Protein AF-A0A1R3KZB8-F1 (afdb_monomer)

Structure (mmCIF, N/CA/C/O backbone):
data_AF-A0A1R3KZB8-F1
#
_entry.id   AF-A0A1R3KZB8-F1
#
loop_
_atom_site.group_PDB
_atom_site.id
_atom_site.type_symbol
_atom_site.label_atom_id
_atom_site.label_alt_id
_atom_site.label_comp_id
_atom_site.label_asym_id
_atom_site.label_entity_id
_atom_site.label_seq_id
_atom_site.pdbx_PDB_ins_code
_atom_site.Cartn_x
_atom_site.Cartn_y
_atom_site.Cartn_z
_atom_site.occupancy
_atom_site.B_iso_or_equiv
_atom_site.auth_seq_id
_atom_site.auth_comp_id
_atom_site.auth_asym_id
_atom_site.auth_atom_id
_atom_site.pdbx_PDB_model_num
ATOM 1 N N . MET A 1 1 ? 25.414 11.779 -11.121 1.00 76.56 1 MET A N 1
ATOM 2 C CA . MET A 1 1 ? 23.938 11.706 -11.216 1.00 76.56 1 MET A CA 1
ATOM 3 C C . MET A 1 1 ? 23.473 12.896 -12.044 1.00 76.56 1 MET A C 1
ATOM 5 O O . MET A 1 1 ? 23.551 14.007 -11.548 1.00 76.56 1 MET A O 1
ATOM 9 N N . GLY A 1 2 ? 23.121 12.694 -13.320 1.00 92.38 2 GLY A N 1
ATOM 10 C CA . GLY A 1 2 ? 22.848 13.792 -14.271 1.00 92.38 2 GLY A CA 1
ATOM 11 C C . GLY A 1 2 ? 21.387 13.930 -14.716 1.00 92.38 2 GLY A C 1
ATOM 12 O O . GLY A 1 2 ? 21.093 14.753 -15.574 1.00 92.38 2 GLY A O 1
ATOM 13 N N . ASN A 1 3 ? 20.477 13.114 -14.176 1.00 93.25 3 ASN A N 1
ATOM 14 C CA . ASN A 1 3 ? 19.059 13.121 -14.525 1.00 93.25 3 ASN A CA 1
ATOM 15 C C . ASN A 1 3 ? 18.217 13.365 -13.263 1.00 93.25 3 ASN A C 1
ATOM 17 O O . ASN A 1 3 ? 18.352 12.638 -12.281 1.00 93.25 3 ASN A O 1
ATOM 21 N N . ILE A 1 4 ? 17.339 14.370 -13.294 1.00 96.12 4 ILE A N 1
ATOM 22 C CA . ILE A 1 4 ? 16.419 14.668 -12.186 1.00 96.12 4 ILE A CA 1
ATOM 23 C C . ILE A 1 4 ? 15.342 13.583 -12.025 1.00 96.12 4 ILE A C 1
ATOM 25 O O . ILE A 1 4 ? 14.855 13.355 -10.920 1.00 96.12 4 ILE A O 1
ATOM 29 N N . GLU A 1 5 ? 15.030 12.837 -13.090 1.00 95.12 5 GLU A N 1
ATOM 30 C CA . GLU A 1 5 ? 14.050 11.745 -13.049 1.00 95.12 5 GLU A CA 1
ATOM 31 C C . GLU A 1 5 ? 14.505 10.576 -12.147 1.00 95.12 5 GLU A C 1
ATOM 33 O O . GLU A 1 5 ? 13.676 9.902 -11.537 1.00 95.12 5 GLU A O 1
ATOM 38 N N . THR A 1 6 ? 15.820 10.425 -11.927 1.00 95.81 6 THR A N 1
ATOM 39 C CA . THR A 1 6 ? 16.388 9.512 -10.918 1.00 95.81 6 THR A CA 1
ATOM 40 C C . THR A 1 6 ? 15.983 9.903 -9.490 1.00 95.81 6 THR A C 1
ATOM 42 O O . THR A 1 6 ? 15.684 9.040 -8.660 1.00 95.81 6 THR A O 1
ATOM 45 N N . VAL A 1 7 ? 15.950 11.208 -9.195 1.00 96.88 7 VAL A N 1
ATOM 46 C CA . VAL A 1 7 ? 15.525 11.744 -7.890 1.00 96.88 7 VAL A CA 1
ATOM 47 C C . VAL A 1 7 ? 14.010 11.627 -7.736 1.00 96.88 7 VAL A C 1
ATOM 49 O O . VAL A 1 7 ? 13.536 11.243 -6.670 1.00 96.88 7 VAL A O 1
ATOM 52 N N . LEU A 1 8 ? 13.249 11.878 -8.807 1.00 96.94 8 LEU A N 1
ATOM 53 C CA . LEU A 1 8 ? 11.797 11.682 -8.825 1.00 96.94 8 LEU A CA 1
ATOM 54 C C . LEU A 1 8 ? 11.424 10.221 -8.529 1.00 96.94 8 LEU A C 1
ATOM 56 O O . LEU A 1 8 ? 10.652 9.966 -7.609 1.00 96.94 8 LEU A O 1
ATOM 60 N N . SER A 1 9 ? 12.018 9.257 -9.242 1.00 97.12 9 SER A N 1
ATOM 61 C CA . SER A 1 9 ? 11.751 7.826 -9.036 1.00 97.12 9 SER A CA 1
ATOM 62 C C . SER A 1 9 ? 12.060 7.377 -7.600 1.00 97.12 9 SER A C 1
ATOM 64 O O . SER A 1 9 ? 11.225 6.724 -6.972 1.00 97.12 9 SER A O 1
ATOM 66 N N . SER A 1 10 ? 13.219 7.756 -7.048 1.00 96.94 10 SER A N 1
ATOM 67 C CA . SER A 1 10 ? 13.609 7.389 -5.675 1.00 96.94 10 SER A CA 1
ATOM 68 C C . SER A 1 10 ? 12.774 8.096 -4.600 1.00 96.94 10 SER A C 1
ATOM 70 O O . SER A 1 10 ? 12.424 7.478 -3.596 1.00 96.94 10 SER A O 1
ATOM 72 N N . SER A 1 11 ? 12.366 9.347 -4.831 1.00 97.50 11 SER A N 1
ATOM 73 C CA . SER A 1 11 ? 11.454 10.068 -3.932 1.00 97.50 11 SER A CA 1
ATOM 74 C C . SER A 1 11 ? 10.062 9.431 -3.902 1.00 97.50 11 SER A C 1
ATOM 76 O O . SER A 1 11 ? 9.475 9.302 -2.830 1.00 97.50 11 SER A O 1
ATOM 78 N N . ILE A 1 12 ? 9.550 8.954 -5.044 1.00 97.06 12 ILE A N 1
ATOM 79 C CA . ILE A 1 12 ? 8.272 8.225 -5.097 1.00 97.06 12 ILE A CA 1
ATOM 80 C C . ILE A 1 12 ? 8.362 6.896 -4.323 1.00 97.06 12 ILE A C 1
ATOM 82 O O . ILE A 1 12 ? 7.430 6.563 -3.594 1.00 97.06 12 ILE A O 1
ATOM 86 N N . ALA A 1 13 ? 9.487 6.172 -4.394 1.00 96.75 13 ALA A N 1
ATOM 87 C CA . ALA A 1 13 ? 9.704 4.973 -3.572 1.00 96.75 13 ALA A CA 1
ATOM 88 C C . ALA A 1 13 ? 9.715 5.277 -2.061 1.00 96.75 13 ALA A C 1
ATOM 90 O O . ALA A 1 13 ? 9.161 4.508 -1.275 1.00 96.75 13 ALA A O 1
ATOM 91 N N . ALA A 1 14 ? 10.296 6.407 -1.646 1.00 96.81 14 ALA A N 1
ATOM 92 C CA . ALA A 1 14 ? 10.273 6.837 -0.249 1.00 96.81 14 ALA A CA 1
ATOM 93 C C . ALA A 1 14 ? 8.849 7.196 0.225 1.00 96.81 14 ALA A C 1
ATOM 95 O O . ALA A 1 14 ? 8.438 6.776 1.304 1.00 96.81 14 ALA A O 1
ATOM 96 N N . VAL A 1 15 ? 8.064 7.904 -0.598 1.00 95.44 15 VAL A N 1
ATOM 97 C CA . VAL A 1 15 ? 6.655 8.227 -0.296 1.00 95.44 15 VAL A CA 1
ATOM 98 C C . VAL A 1 15 ? 5.793 6.961 -0.217 1.00 95.44 15 VAL A C 1
ATOM 100 O O . VAL A 1 15 ? 5.004 6.820 0.717 1.00 95.44 15 VAL A O 1
ATOM 103 N N . LEU A 1 16 ? 5.987 6.008 -1.137 1.00 95.31 16 LEU A N 1
ATOM 104 C CA . LEU A 1 16 ? 5.375 4.676 -1.080 1.00 95.31 16 LEU A CA 1
ATOM 105 C C . LEU A 1 16 ? 5.672 3.982 0.257 1.00 95.31 16 LEU A C 1
ATOM 107 O O . LEU A 1 16 ? 4.748 3.523 0.926 1.00 95.31 16 LEU A O 1
ATOM 111 N N . PHE A 1 17 ? 6.946 3.925 0.656 1.00 93.94 17 PHE A N 1
ATOM 112 C CA . PHE A 1 17 ? 7.370 3.282 1.899 1.00 93.94 17 PHE A CA 1
ATOM 113 C C . PHE A 1 17 ? 6.705 3.919 3.130 1.00 93.94 17 PHE A C 1
ATOM 115 O O . PHE A 1 17 ? 6.121 3.203 3.942 1.00 93.94 17 PHE A O 1
ATOM 122 N N . CYS A 1 18 ? 6.686 5.252 3.224 1.00 91.69 18 CYS A N 1
ATOM 123 C CA . CYS A 1 18 ? 5.986 5.961 4.300 1.00 91.69 18 CYS A CA 1
ATOM 124 C C . CYS A 1 18 ? 4.471 5.676 4.316 1.00 91.69 18 CYS A C 1
ATOM 126 O O . CYS A 1 18 ? 3.897 5.480 5.387 1.00 91.69 18 CYS A O 1
ATOM 128 N N . SER A 1 19 ? 3.824 5.593 3.147 1.00 90.56 19 SER A N 1
ATOM 129 C CA . SER A 1 19 ? 2.397 5.250 3.044 1.00 90.56 19 SER A CA 1
ATOM 130 C C . SER A 1 19 ? 2.114 3.818 3.523 1.00 90.56 19 SER A C 1
ATOM 132 O O . SER A 1 19 ? 1.113 3.577 4.195 1.00 90.56 19 SER A O 1
ATOM 134 N N . LEU A 1 20 ? 3.010 2.866 3.235 1.00 90.38 20 LEU A N 1
ATOM 135 C CA . LEU A 1 20 ? 2.905 1.480 3.710 1.00 90.38 20 LEU A CA 1
ATOM 136 C C . LEU A 1 20 ? 3.134 1.350 5.226 1.00 90.38 20 LEU A C 1
ATOM 138 O O . LEU A 1 20 ? 2.430 0.572 5.871 1.00 90.38 20 LEU A O 1
ATOM 142 N N . LEU A 1 21 ? 4.052 2.130 5.810 1.00 88.06 21 LEU A N 1
ATOM 143 C CA . LEU A 1 21 ? 4.228 2.188 7.268 1.00 88.06 21 LEU A CA 1
ATOM 144 C C . LEU A 1 21 ? 2.968 2.719 7.967 1.00 88.06 21 LEU A C 1
ATOM 146 O O . LEU A 1 21 ? 2.470 2.081 8.894 1.00 88.06 21 LEU A O 1
ATOM 150 N N . LEU A 1 22 ? 2.389 3.819 7.473 1.00 83.88 22 LEU A N 1
ATOM 151 C CA . LEU A 1 22 ? 1.161 4.383 8.043 1.00 83.88 22 LEU A CA 1
ATOM 152 C C . LEU A 1 22 ? -0.020 3.396 7.966 1.00 83.88 22 LEU A C 1
ATOM 154 O O . LEU A 1 22 ? -0.817 3.305 8.898 1.00 83.88 22 LEU A O 1
ATOM 158 N N . LEU A 1 23 ? -0.125 2.610 6.889 1.00 83.38 23 LEU A N 1
ATOM 159 C CA . LEU A 1 23 ? -1.134 1.548 6.772 1.00 83.38 23 LEU A CA 1
ATOM 160 C C . LEU A 1 23 ? -0.941 0.428 7.802 1.00 83.38 23 LEU A C 1
ATOM 162 O O . LEU A 1 23 ? -1.930 -0.076 8.337 1.00 83.38 23 LEU A O 1
ATOM 166 N N . LEU A 1 24 ? 0.305 0.052 8.100 1.00 80.19 24 LEU A N 1
ATOM 167 C CA . LEU A 1 24 ? 0.634 -0.959 9.108 1.00 80.19 24 LEU A CA 1
ATOM 168 C C . LEU A 1 24 ? 0.258 -0.488 10.527 1.00 80.19 24 LEU A C 1
ATOM 170 O O . LEU A 1 24 ? -0.314 -1.255 11.308 1.00 80.19 24 LEU A O 1
ATOM 174 N N . GLU A 1 25 ? 0.507 0.789 10.832 1.00 77.75 25 GLU A N 1
ATOM 175 C CA . GLU A 1 25 ? 0.097 1.445 12.081 1.00 77.75 25 GLU A CA 1
ATOM 176 C C . GLU A 1 25 ? -1.430 1.581 12.199 1.00 77.75 25 GLU A C 1
ATOM 178 O O . GLU A 1 25 ? -2.001 1.263 13.243 1.00 77.75 25 GLU A O 1
ATOM 183 N N . LEU A 1 26 ? -2.120 1.996 11.128 1.00 71.19 26 LEU A N 1
ATOM 184 C CA . LEU A 1 26 ? -3.588 2.102 11.084 1.00 71.19 26 LEU A CA 1
ATOM 185 C C . LEU A 1 26 ? -4.284 0.742 11.223 1.00 71.19 26 LEU A C 1
ATOM 187 O O . LEU A 1 26 ? -5.356 0.658 11.824 1.00 71.19 26 LEU A O 1
ATOM 191 N N . CYS A 1 27 ? -3.661 -0.322 10.710 1.00 70.19 27 CYS A N 1
ATOM 192 C CA . CYS A 1 27 ? -4.110 -1.700 10.895 1.00 70.19 27 CYS A CA 1
ATOM 193 C C . CYS A 1 27 ? -3.989 -2.161 12.365 1.00 70.19 27 CYS A C 1
ATOM 195 O O . CYS A 1 27 ? -4.693 -3.076 12.784 1.00 70.19 27 CYS A O 1
ATOM 197 N N . GLY A 1 28 ? -3.149 -1.505 13.176 1.00 64.69 28 GLY A N 1
ATOM 198 C CA . GLY A 1 28 ? -2.908 -1.866 14.577 1.00 64.69 28 GLY A CA 1
ATOM 199 C C . GLY A 1 28 ? -1.896 -3.000 14.768 1.00 64.69 28 GLY A C 1
ATOM 200 O O . GLY A 1 28 ? -1.793 -3.538 15.867 1.00 64.69 28 GLY A O 1
ATOM 201 N N . MET A 1 29 ? -1.135 -3.346 13.723 1.00 62.25 29 MET A N 1
ATOM 202 C CA . MET A 1 29 ? -0.079 -4.371 13.769 1.00 62.25 29 MET A CA 1
ATOM 203 C C . MET A 1 29 ? 1.195 -3.891 14.490 1.00 62.25 29 MET A C 1
ATOM 205 O O . MET A 1 29 ? 2.065 -4.696 14.813 1.00 62.25 29 MET A O 1
ATOM 209 N N . VAL A 1 30 ? 1.320 -2.581 14.735 1.00 57.97 30 VAL A N 1
ATOM 210 C CA . VAL A 1 30 ? 2.457 -1.921 15.402 1.00 57.97 30 VAL A CA 1
ATOM 211 C C . VAL A 1 30 ? 1.926 -0.910 16.430 1.00 57.97 30 VAL A C 1
ATOM 213 O O . VAL A 1 30 ? 0.851 -0.333 16.255 1.00 57.97 30 VAL A O 1
ATOM 216 N N . GLN A 1 31 ? 2.647 -0.702 17.538 1.00 54.84 31 GLN A N 1
ATOM 217 C CA . GLN A 1 31 ? 2.204 0.177 18.628 1.00 54.84 31 GLN A CA 1
ATOM 218 C C . GLN A 1 31 ? 2.367 1.675 18.307 1.00 54.84 31 GLN A C 1
ATOM 220 O O . GLN A 1 31 ? 3.426 2.238 18.546 1.00 54.84 31 GLN A O 1
ATOM 225 N N . ARG 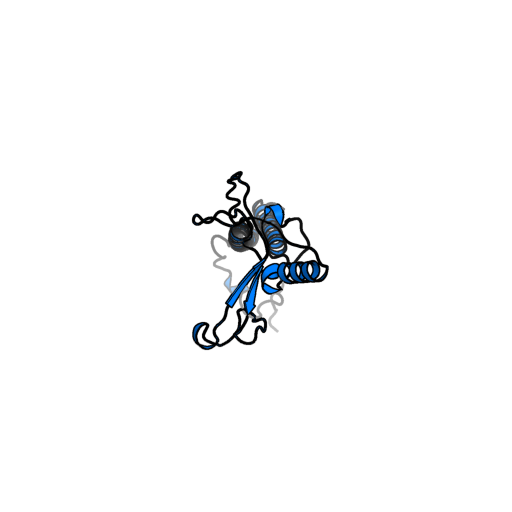A 1 32 ? 1.250 2.290 17.887 1.00 58.69 32 ARG A N 1
ATOM 226 C CA . ARG A 1 32 ? 0.849 3.714 18.006 1.00 58.69 32 ARG A CA 1
ATOM 227 C C . ARG A 1 32 ? 1.838 4.815 17.577 1.00 58.69 32 ARG A C 1
ATOM 229 O O . ARG A 1 32 ? 2.875 5.030 18.194 1.00 58.69 32 ARG A O 1
ATOM 236 N N . PRO A 1 33 ? 1.316 5.718 16.733 1.00 56.47 33 PRO A N 1
ATOM 237 C CA . PRO A 1 33 ? 0.891 7.031 17.243 1.00 56.47 33 PRO A CA 1
ATOM 238 C C . PRO A 1 33 ? -0.613 7.330 17.046 1.00 56.47 33 PRO A C 1
ATOM 240 O O . PRO A 1 33 ? -1.025 8.484 17.089 1.00 56.47 33 PRO A O 1
ATOM 243 N N . THR A 1 34 ? -1.456 6.311 16.842 1.00 70.06 34 THR A N 1
ATOM 244 C CA . THR A 1 34 ? -2.904 6.431 16.565 1.00 70.06 34 THR A CA 1
ATOM 245 C C . THR A 1 34 ? -3.788 6.134 17.801 1.00 70.06 34 THR A C 1
ATOM 247 O O . THR A 1 34 ? -4.255 5.002 17.972 1.00 70.06 34 THR A O 1
ATOM 250 N N . PRO A 1 35 ? -4.037 7.104 18.711 1.00 74.19 35 PRO A N 1
ATOM 251 C CA . PRO A 1 35 ? -4.869 6.885 19.898 1.00 74.19 35 PRO A CA 1
ATOM 252 C C . PRO A 1 35 ? -6.330 6.578 19.542 1.00 74.19 35 PRO A C 1
ATOM 254 O O . PRO A 1 35 ? -6.877 7.089 18.565 1.00 74.19 35 PRO A O 1
ATOM 257 N N . ILE A 1 36 ? -6.974 5.744 20.363 1.00 76.12 36 ILE A N 1
ATOM 258 C CA . ILE A 1 36 ? -8.369 5.323 20.167 1.00 76.12 36 ILE A CA 1
ATOM 259 C C . ILE A 1 36 ? -9.357 6.490 20.290 1.00 76.12 36 ILE A C 1
ATOM 261 O O . ILE A 1 36 ? -10.316 6.543 19.530 1.00 76.12 36 ILE A O 1
ATOM 265 N N . GLU A 1 37 ? -9.091 7.449 21.175 1.00 75.50 37 GLU A N 1
ATOM 266 C CA . GLU A 1 37 ? -9.947 8.622 21.412 1.00 75.50 37 GLU A CA 1
ATOM 267 C C . GLU A 1 37 ? -10.100 9.521 20.171 1.00 75.50 37 GLU A C 1
ATOM 269 O O . GLU A 1 37 ? -11.178 10.045 19.924 1.00 75.50 37 GLU A O 1
ATOM 274 N N . LEU A 1 38 ? -9.046 9.660 19.356 1.00 72.44 38 LEU A N 1
ATOM 275 C CA . LEU A 1 38 ? -9.034 10.531 18.168 1.00 72.44 38 LEU A CA 1
ATOM 276 C C . LEU A 1 38 ? -9.478 9.817 16.878 1.00 72.44 38 LEU A C 1
ATOM 278 O O . LEU A 1 38 ? -9.837 10.456 15.890 1.00 72.44 38 LEU A O 1
ATOM 282 N N . PHE A 1 39 ? -9.401 8.485 16.856 1.00 72.62 39 PHE A N 1
ATOM 283 C CA . PHE A 1 39 ? -9.498 7.697 15.625 1.00 72.62 39 PHE A CA 1
ATOM 284 C C . PHE A 1 39 ? -10.465 6.494 15.710 1.00 72.62 39 PHE A C 1
ATOM 286 O O . PHE A 1 39 ? -10.638 5.780 14.723 1.00 72.62 39 PHE A O 1
ATOM 293 N N . GLY A 1 40 ? -11.089 6.235 16.862 1.00 74.38 40 GLY A N 1
ATOM 294 C CA . GLY A 1 40 ? -11.989 5.099 17.099 1.00 74.38 40 GLY A CA 1
ATOM 295 C C . GLY A 1 40 ? -11.281 3.745 17.309 1.00 74.38 40 GLY A C 1
ATOM 296 O O . GLY A 1 40 ? -10.059 3.633 17.137 1.00 74.38 40 GLY A O 1
ATOM 297 N N . PRO A 1 41 ? -12.018 2.687 17.707 1.00 77.12 41 PRO A N 1
ATOM 298 C CA . PRO A 1 41 ? -11.470 1.341 17.910 1.00 77.12 41 PRO A CA 1
ATOM 299 C C . PRO A 1 41 ? -10.964 0.701 16.605 1.00 77.12 41 PRO A C 1
ATOM 301 O O . PRO A 1 41 ? -11.295 1.139 15.503 1.00 77.12 41 PRO A O 1
ATOM 304 N N . THR A 1 42 ? -10.142 -0.347 16.709 1.00 77.25 42 THR A N 1
ATOM 305 C CA . THR A 1 42 ? -9.785 -1.206 15.563 1.00 77.25 42 THR A CA 1
ATOM 306 C C . THR A 1 42 ? -10.671 -2.448 15.512 1.00 77.25 42 THR A C 1
ATOM 308 O O . THR A 1 42 ? -11.162 -2.920 16.538 1.00 77.25 42 THR A O 1
ATOM 311 N N . ARG A 1 43 ? -10.819 -3.043 14.320 1.00 80.31 43 ARG A N 1
ATOM 312 C CA . ARG A 1 43 ? -11.539 -4.315 14.163 1.00 80.31 43 ARG A CA 1
ATOM 313 C C . ARG A 1 43 ? -10.958 -5.425 15.051 1.00 80.31 43 ARG A C 1
ATOM 315 O O . ARG A 1 43 ? -11.721 -6.186 15.623 1.00 80.31 43 ARG A O 1
ATOM 322 N N . TYR A 1 44 ? -9.640 -5.478 15.247 1.00 77.25 44 TYR A N 1
ATOM 323 C CA . TYR A 1 44 ? -9.013 -6.472 16.128 1.00 77.25 44 TYR A CA 1
ATOM 324 C C . TYR A 1 44 ? -9.458 -6.367 17.596 1.00 77.25 44 TYR A C 1
ATOM 326 O O . TYR A 1 44 ? -9.494 -7.378 18.287 1.00 77.25 44 TYR A O 1
ATOM 334 N N . GLN A 1 45 ? -9.849 -5.181 18.078 1.00 79.94 45 GLN A N 1
ATOM 335 C CA . GLN A 1 45 ? -10.412 -5.034 19.428 1.00 79.94 45 GLN A CA 1
ATOM 336 C C . GLN A 1 45 ? -11.840 -5.598 19.527 1.00 79.94 45 GLN A C 1
ATOM 338 O O . GLN A 1 45 ? -12.230 -6.060 20.598 1.00 79.94 45 GLN A O 1
ATOM 343 N N . TRP A 1 46 ? -12.593 -5.603 18.422 1.00 80.56 46 TRP A N 1
ATOM 344 C CA . TRP A 1 46 ? -13.897 -6.265 18.311 1.00 80.56 46 TRP A CA 1
ATOM 345 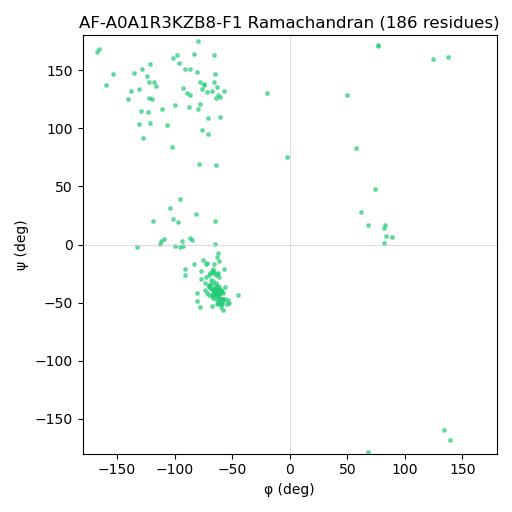C C . TRP A 1 46 ? -13.747 -7.783 18.135 1.00 80.56 46 TRP A C 1
ATOM 347 O O . TRP A 1 46 ? -14.255 -8.541 18.953 1.00 80.56 46 TRP A O 1
ATOM 357 N N . ASP A 1 47 ? -12.966 -8.228 17.144 1.00 80.69 47 ASP A N 1
ATOM 358 C CA . ASP A 1 47 ? -12.744 -9.646 16.805 1.00 80.69 47 ASP A CA 1
ATOM 359 C C . ASP A 1 47 ? -12.060 -10.452 17.940 1.00 80.69 47 ASP A C 1
ATOM 361 O O . ASP A 1 47 ? -11.974 -11.676 17.863 1.00 80.69 47 ASP A O 1
ATOM 365 N N . GLN A 1 48 ? -11.546 -9.792 18.986 1.00 81.94 48 GLN A N 1
ATOM 366 C CA . GLN A 1 48 ? -10.999 -10.415 20.204 1.00 81.94 48 GLN A CA 1
ATOM 367 C C . GLN A 1 48 ? -11.831 -10.131 21.471 1.00 81.94 48 GLN A C 1
ATOM 369 O O . GLN A 1 48 ? -11.453 -10.559 22.559 1.00 81.94 48 GLN A O 1
ATOM 374 N N . GLY A 1 49 ? -12.941 -9.392 21.367 1.00 82.94 49 GLY A N 1
ATOM 375 C CA . GLY A 1 49 ? -13.787 -9.028 22.509 1.00 82.94 49 GLY A CA 1
ATOM 376 C C . GLY A 1 49 ? -13.075 -8.183 23.574 1.00 82.94 49 GLY A C 1
ATOM 377 O O . GLY A 1 49 ? -13.428 -8.260 24.747 1.00 82.94 49 GLY A O 1
ATOM 378 N N . TYR A 1 50 ? -12.062 -7.392 23.199 1.00 81.19 50 TYR A N 1
ATOM 379 C CA . TYR A 1 50 ? -11.134 -6.725 24.127 1.00 81.19 50 TYR A CA 1
ATOM 380 C C . TYR A 1 50 ? -11.848 -5.887 25.202 1.00 81.19 50 TYR A C 1
ATOM 382 O O . TYR A 1 50 ? -11.581 -6.031 26.394 1.00 81.19 50 TYR A O 1
ATOM 390 N N . PHE A 1 51 ? -12.808 -5.055 24.791 1.00 81.62 51 PHE A N 1
ATOM 391 C CA . PHE A 1 51 ? -13.593 -4.234 25.718 1.00 81.62 51 PHE A CA 1
ATOM 392 C C . PHE A 1 51 ? -14.619 -5.051 26.511 1.00 81.62 51 PHE A C 1
ATOM 394 O O . PHE A 1 51 ? -14.854 -4.762 27.678 1.00 81.62 51 PHE A O 1
ATOM 401 N N . GLN A 1 52 ? -15.183 -6.104 25.916 1.00 78.19 52 GLN A N 1
ATOM 402 C CA . GLN A 1 52 ? -16.142 -6.992 26.575 1.00 78.19 52 GLN A CA 1
ATOM 403 C C . GLN A 1 52 ? -15.484 -7.785 27.719 1.00 78.19 52 GLN A C 1
ATOM 405 O O . GLN A 1 52 ? -16.072 -7.910 28.790 1.00 78.19 52 GLN A O 1
ATOM 410 N N . GLN A 1 53 ? -14.240 -8.243 27.540 1.00 81.06 53 GLN A N 1
ATOM 411 C CA . GLN A 1 53 ? -13.451 -8.877 28.605 1.00 81.06 53 GLN A CA 1
ATOM 412 C C . GLN A 1 53 ? -13.173 -7.912 29.770 1.00 81.06 53 GLN A C 1
ATOM 414 O O . GLN A 1 53 ? -13.327 -8.291 30.929 1.00 81.06 53 GLN A O 1
ATOM 419 N N . GLU A 1 54 ? -12.802 -6.660 29.479 1.00 79.50 54 GLU A N 1
ATOM 420 C CA . GLU A 1 54 ? -12.542 -5.638 30.504 1.00 79.50 54 GLU A CA 1
ATOM 421 C C . GLU A 1 54 ? -13.821 -5.231 31.260 1.00 79.50 54 GLU A C 1
ATOM 423 O O . GLU A 1 54 ? -13.779 -5.082 32.481 1.00 79.50 54 GLU A O 1
ATOM 428 N N . ILE A 1 55 ? -14.966 -5.130 30.572 1.00 75.56 55 ILE A N 1
ATOM 429 C CA . ILE A 1 55 ? -16.282 -4.917 31.199 1.00 75.56 55 ILE A CA 1
ATOM 430 C C . ILE A 1 55 ? -16.604 -6.072 32.155 1.00 75.56 55 ILE A C 1
ATOM 432 O O . ILE A 1 55 ? -16.836 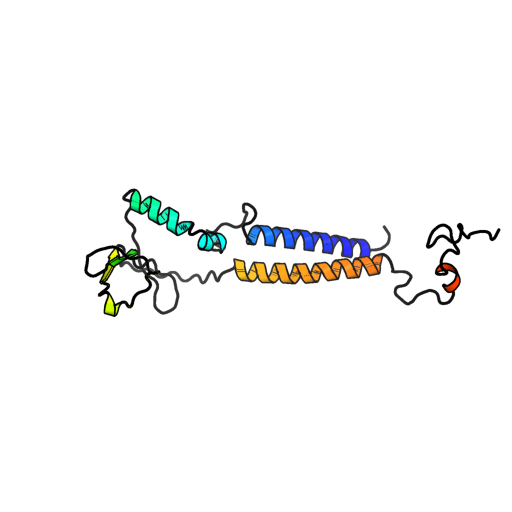-5.831 33.340 1.00 75.56 55 ILE A O 1
ATOM 436 N N . TYR A 1 56 ? -16.539 -7.330 31.696 1.00 78.75 56 TYR A N 1
ATOM 437 C CA . TYR A 1 56 ? -16.800 -8.481 32.569 1.00 78.75 56 TYR A CA 1
ATOM 438 C C . TYR A 1 56 ? -15.839 -8.545 33.761 1.00 78.75 56 TYR A C 1
ATOM 440 O O . TYR A 1 56 ? -16.280 -8.844 34.871 1.00 78.75 56 TYR A O 1
ATOM 448 N N . ARG A 1 57 ? -14.549 -8.223 33.577 1.00 81.75 57 ARG A N 1
ATOM 449 C CA . ARG A 1 57 ? -13.562 -8.179 34.670 1.00 81.75 57 ARG A CA 1
ATOM 450 C C . ARG A 1 57 ? -13.955 -7.182 35.764 1.00 81.75 57 ARG A C 1
ATOM 452 O O . ARG A 1 57 ? -13.753 -7.472 36.941 1.00 81.75 57 ARG A O 1
ATOM 459 N N . ARG A 1 58 ? -14.483 -6.016 35.387 1.00 77.44 58 ARG A N 1
ATOM 460 C CA . ARG A 1 58 ? -14.853 -4.937 36.316 1.00 77.44 58 ARG A CA 1
ATOM 461 C C . ARG A 1 58 ? -16.200 -5.166 36.994 1.00 77.44 58 ARG A C 1
ATOM 463 O O . ARG A 1 58 ? -16.282 -5.037 38.211 1.00 77.44 58 ARG A O 1
ATOM 470 N N . VAL A 1 59 ? -17.203 -5.634 36.250 1.00 71.62 59 VAL A N 1
ATOM 471 C CA . VAL A 1 59 ? -18.480 -6.098 36.824 1.00 71.62 59 VAL A CA 1
ATOM 472 C C . VAL A 1 59 ? -18.228 -7.228 37.834 1.00 71.62 59 V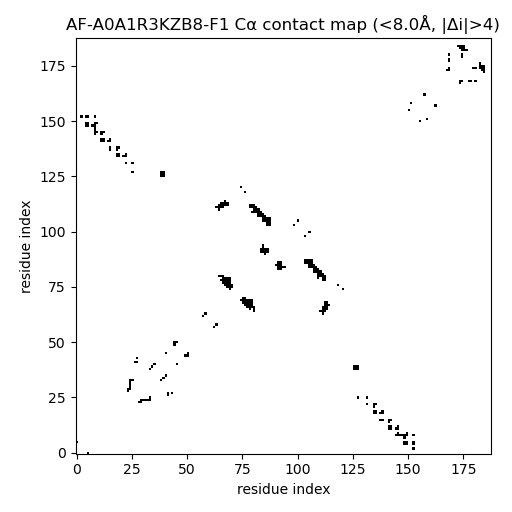AL A C 1
ATOM 474 O O . VAL A 1 59 ? -18.748 -7.196 38.946 1.00 71.62 59 VAL A O 1
ATOM 477 N N . SER A 1 60 ? -17.324 -8.167 37.522 1.00 75.81 60 SER A N 1
ATOM 478 C CA . SER A 1 60 ? -16.901 -9.233 38.453 1.00 75.81 60 SER A CA 1
ATOM 479 C C . SER A 1 60 ? -16.144 -8.726 39.692 1.00 75.81 60 SER A C 1
ATOM 481 O O . SER A 1 60 ? -16.001 -9.469 40.660 1.00 75.81 60 SER A O 1
ATOM 483 N N . ALA A 1 61 ? -15.643 -7.486 39.675 1.00 79.44 61 ALA A N 1
ATOM 484 C CA . ALA A 1 61 ? -15.004 -6.829 40.816 1.00 79.44 61 ALA A CA 1
ATOM 485 C C . ALA A 1 61 ? -15.989 -5.992 41.661 1.00 79.44 61 ALA A C 1
ATOM 487 O O . ALA A 1 61 ? -15.579 -5.420 42.669 1.00 79.44 61 ALA A O 1
ATOM 488 N N . GLY A 1 62 ? -17.271 -5.931 41.276 1.00 70.12 62 GLY A N 1
ATOM 489 C CA . GLY A 1 62 ? -18.298 -5.141 41.961 1.00 70.12 62 GLY A CA 1
ATOM 490 C C . GLY A 1 62 ? -18.339 -3.662 41.564 1.00 70.12 62 GLY A C 1
ATOM 491 O O . GLY A 1 62 ? -18.929 -2.866 42.291 1.00 70.12 62 GLY A O 1
ATOM 492 N N . GLU A 1 63 ? -17.724 -3.278 40.440 1.00 62.75 63 GLU A N 1
ATOM 493 C CA . GLU A 1 63 ? -17.915 -1.946 39.856 1.00 62.75 63 GLU A CA 1
ATOM 494 C C . GLU A 1 63 ? -19.258 -1.899 39.106 1.00 62.75 63 GLU A C 1
ATOM 496 O O . GLU A 1 63 ? -19.476 -2.680 38.178 1.00 62.75 63 GLU A O 1
ATOM 501 N N . ASP A 1 64 ? -20.146 -0.989 39.513 1.00 57.44 64 ASP A N 1
ATOM 502 C CA . ASP A 1 64 ? -21.429 -0.725 38.850 1.00 57.44 64 ASP A CA 1
ATOM 503 C C . ASP A 1 64 ? -21.270 0.300 37.711 1.00 57.44 64 ASP A C 1
ATOM 505 O O . ASP A 1 64 ? -20.384 1.158 37.754 1.00 57.44 64 ASP A O 1
ATOM 509 N N . TYR A 1 65 ? -22.125 0.205 36.691 1.00 52.53 65 TYR A N 1
ATOM 510 C CA . TYR A 1 65 ? -22.022 0.969 35.446 1.00 52.53 65 TYR A CA 1
ATOM 511 C C . TYR A 1 65 ? -23.273 1.824 35.197 1.00 52.53 65 TYR A C 1
ATOM 513 O O . TYR A 1 65 ? -24.304 1.350 34.727 1.00 52.53 65 TYR A O 1
ATOM 521 N N . SER A 1 66 ? -23.152 3.130 35.430 1.00 44.47 66 SER A N 1
ATOM 522 C CA . SER A 1 66 ? -23.901 4.164 34.698 1.00 44.47 66 SER A CA 1
ATOM 523 C C . SER A 1 66 ? -23.060 4.615 33.477 1.00 44.47 66 SER A C 1
ATOM 525 O O . SER A 1 66 ? -21.836 4.496 33.504 1.00 44.47 66 SER A O 1
ATOM 527 N N . GLU A 1 67 ? -23.614 5.075 32.340 1.00 50.31 67 GLU A N 1
ATOM 528 C CA . GLU A 1 67 ? -24.812 5.928 32.179 1.00 50.31 67 GLU A CA 1
ATOM 529 C C . GLU A 1 67 ? -25.406 6.007 30.720 1.00 50.31 67 GLU A C 1
ATOM 531 O O . GLU A 1 67 ? -24.716 5.685 29.746 1.00 50.31 67 GLU A O 1
ATOM 536 N N . GLN A 1 68 ? -26.635 6.576 30.606 1.00 45.62 68 GLN A N 1
ATOM 537 C CA . GLN A 1 68 ? -27.332 7.241 29.452 1.00 45.62 68 GLN A CA 1
ATOM 538 C C . GLN A 1 68 ? -27.743 6.351 28.229 1.00 45.62 68 GLN A C 1
ATOM 540 O O . GLN A 1 68 ? -27.531 5.154 28.294 1.00 45.62 68 GLN A O 1
ATOM 545 N N . VAL A 1 69 ? -28.350 6.830 27.113 1.00 55.66 69 VAL A N 1
ATOM 546 C CA . VAL A 1 69 ? -28.517 6.032 25.845 1.00 55.66 69 VAL A CA 1
ATOM 547 C C . VAL A 1 69 ? -28.770 6.812 24.526 1.00 55.66 69 VAL A C 1
ATOM 549 O O . VAL A 1 69 ? -29.640 7.667 24.461 1.00 55.66 69 VAL A O 1
ATOM 552 N N . MET A 1 70 ? -28.097 6.394 23.430 1.00 40.41 70 MET A N 1
ATOM 553 C CA . MET A 1 70 ? -28.416 6.625 21.989 1.00 40.41 70 MET A CA 1
ATOM 554 C C . MET A 1 70 ? -29.870 7.023 21.627 1.00 40.41 70 MET A C 1
ATOM 556 O O . MET A 1 70 ? -30.816 6.283 21.906 1.00 40.41 70 MET A O 1
ATOM 560 N N . THR A 1 71 ? -30.024 8.086 20.826 1.00 40.12 71 THR A N 1
ATOM 561 C CA . THR A 1 71 ? -31.323 8.529 20.267 1.00 40.12 71 THR A CA 1
ATOM 562 C C . THR A 1 71 ? -31.546 8.026 18.825 1.00 40.12 71 THR A C 1
ATOM 564 O O . THR A 1 71 ? -30.621 7.599 18.130 1.00 40.12 71 THR A O 1
ATOM 567 N N . ARG A 1 72 ? -32.805 8.062 18.357 1.00 43.62 72 ARG A N 1
ATOM 568 C CA . ARG A 1 72 ? -33.320 7.470 17.095 1.00 43.62 72 ARG A CA 1
ATOM 569 C C . ARG A 1 72 ? -32.759 8.074 15.789 1.00 43.62 72 ARG A C 1
ATOM 571 O O . ARG A 1 72 ? -33.157 7.670 14.699 1.00 43.62 72 ARG A O 1
ATOM 578 N N . ASP A 1 73 ? -31.872 9.045 15.910 1.00 42.97 73 ASP A N 1
ATOM 579 C CA . ASP A 1 73 ? -31.181 9.819 14.881 1.00 42.97 73 ASP A CA 1
ATOM 580 C C . ASP A 1 73 ? -29.678 9.469 14.775 1.00 42.97 73 ASP A C 1
ATOM 582 O O . ASP A 1 73 ? -28.963 10.035 13.951 1.00 42.97 73 ASP A O 1
ATOM 586 N N . GLY A 1 74 ? -29.210 8.466 15.533 1.00 53.62 74 GLY A N 1
ATOM 587 C CA . GLY A 1 74 ? -27.902 7.820 15.340 1.00 53.62 74 GLY A CA 1
ATOM 588 C C . GLY A 1 74 ? -26.730 8.465 16.084 1.00 53.62 74 GLY A C 1
ATOM 589 O O . GLY A 1 74 ? -25.587 8.050 15.892 1.00 53.62 74 GLY A O 1
ATOM 590 N N . ILE A 1 75 ? -27.000 9.457 16.935 1.00 55.81 75 ILE A N 1
ATOM 591 C CA . ILE A 1 75 ? -26.001 10.093 17.799 1.00 55.81 75 ILE A CA 1
ATOM 592 C C . ILE A 1 75 ? -25.925 9.347 19.136 1.00 55.81 75 ILE A C 1
ATOM 594 O O . ILE A 1 75 ? -26.935 9.098 19.798 1.00 55.81 75 ILE A O 1
ATOM 598 N N . ALA A 1 76 ? -24.696 9.021 19.540 1.00 56.38 76 ALA A N 1
ATOM 599 C CA . ALA A 1 76 ? -24.400 8.359 20.800 1.00 56.38 76 ALA A CA 1
ATOM 600 C C . ALA A 1 76 ? -24.614 9.305 21.988 1.00 56.38 76 ALA A C 1
ATOM 602 O O . ALA A 1 76 ? -23.701 10.028 22.376 1.00 56.38 76 ALA A O 1
ATOM 603 N N . VAL A 1 77 ? -25.798 9.245 22.599 1.00 53.88 77 VAL A N 1
ATOM 604 C CA . VAL A 1 77 ? -26.050 9.835 23.923 1.00 53.88 77 VAL A CA 1
ATOM 605 C C . VAL A 1 77 ? -26.104 8.762 25.028 1.00 53.88 77 VAL A C 1
ATOM 607 O O . VAL A 1 77 ? -26.824 8.923 25.997 1.00 53.88 77 VAL A O 1
ATOM 610 N N . GLY A 1 78 ? -25.343 7.653 24.895 1.00 55.00 78 GLY A N 1
ATOM 611 C CA . GLY A 1 78 ? -24.978 6.751 26.018 1.00 55.00 78 GLY A CA 1
ATOM 612 C C . GLY A 1 78 ? -25.104 5.225 25.831 1.00 55.00 78 GLY A C 1
ATOM 613 O O . GLY A 1 78 ? -25.160 4.730 24.700 1.00 55.00 78 GLY A O 1
ATOM 614 N N . TRP A 1 79 ? -25.176 4.495 26.958 1.00 62.41 79 TRP A N 1
ATOM 615 C CA . TRP A 1 79 ? -25.256 3.028 27.106 1.00 62.41 79 TRP A CA 1
ATOM 616 C C . TRP A 1 79 ? -26.492 2.515 27.899 1.00 62.41 79 TRP A C 1
ATOM 618 O O . TRP A 1 79 ? -26.568 2.666 29.116 1.00 62.41 79 TRP A O 1
ATOM 628 N N . LEU A 1 80 ? -27.404 1.798 27.219 1.00 58.38 80 LEU A N 1
ATOM 629 C CA . LEU A 1 80 ? -28.736 1.325 27.686 1.00 58.38 80 LEU A CA 1
ATOM 630 C C . LEU A 1 80 ? -28.741 0.284 28.841 1.00 58.38 80 LEU A C 1
ATOM 632 O O . LEU A 1 80 ? -29.703 -0.467 28.997 1.00 58.38 80 LEU A 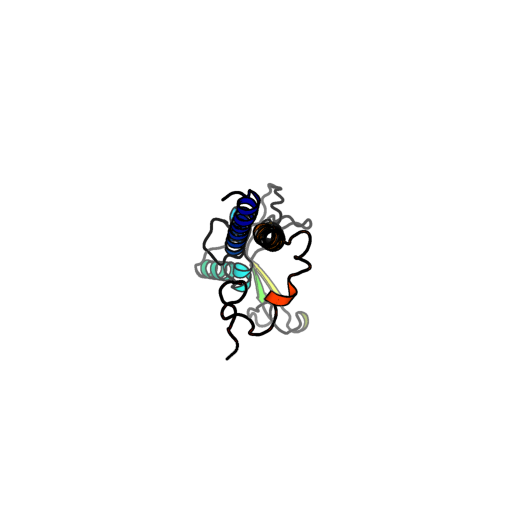O 1
ATOM 636 N N . GLY A 1 81 ? -27.668 0.167 29.617 1.00 62.00 81 GLY A N 1
ATOM 637 C CA . GLY A 1 81 ? -27.488 -0.909 30.588 1.00 62.00 81 GLY A CA 1
ATOM 638 C C . GLY A 1 81 ? -27.083 -2.251 29.962 1.00 62.00 81 GLY A C 1
ATOM 639 O O . GLY A 1 81 ? -27.083 -2.432 28.740 1.00 62.00 81 GLY A O 1
ATOM 640 N N . HIS A 1 82 ? -26.726 -3.223 30.807 1.00 67.19 82 HIS A N 1
ATOM 641 C CA . HIS A 1 82 ? -26.402 -4.584 30.367 1.00 67.19 82 HIS A CA 1
ATOM 642 C C . HIS A 1 82 ? -27.677 -5.446 30.301 1.00 67.19 82 HIS A C 1
ATOM 644 O O . HIS A 1 82 ? -28.305 -5.638 31.346 1.00 67.19 82 HIS A O 1
ATOM 650 N N . PRO A 1 83 ? -28.073 -5.976 29.125 1.00 64.31 83 PRO A N 1
ATOM 651 C CA . PRO A 1 83 ? -29.218 -6.872 29.012 1.00 64.31 83 PRO A CA 1
ATOM 652 C C . PRO A 1 83 ? -28.840 -8.295 29.442 1.00 64.31 83 PRO A C 1
ATOM 654 O O . PRO A 1 83 ? -28.033 -8.956 28.786 1.00 64.31 83 PRO A O 1
ATOM 657 N N . ILE A 1 84 ? -29.466 -8.789 30.508 1.00 67.38 84 ILE A N 1
ATOM 658 C CA . ILE A 1 84 ? -29.396 -10.193 30.919 1.00 67.38 84 ILE A CA 1
ATOM 659 C C . ILE A 1 84 ? -30.662 -10.895 30.431 1.00 67.38 84 ILE A C 1
ATOM 661 O O . ILE A 1 84 ? -31.775 -10.521 30.799 1.00 67.38 84 ILE A O 1
ATOM 665 N N . PHE A 1 85 ? -30.492 -11.922 29.600 1.00 74.00 85 PHE A N 1
ATOM 666 C CA . PHE A 1 85 ? -31.587 -12.775 29.142 1.00 74.00 85 PHE A CA 1
ATOM 667 C C . PHE A 1 85 ? -31.725 -13.980 30.070 1.00 74.00 85 PHE A C 1
ATOM 669 O O . PHE A 1 85 ? -30.721 -14.623 30.378 1.00 74.00 85 PHE A O 1
ATOM 676 N N . ARG A 1 86 ? -32.949 -14.323 30.481 1.00 72.31 86 ARG A N 1
ATOM 677 C CA . ARG A 1 86 ? -33.231 -15.524 31.286 1.00 72.31 86 ARG A CA 1
ATOM 678 C C . ARG A 1 86 ? -34.261 -16.412 30.606 1.00 72.31 86 ARG A C 1
ATOM 680 O O . ARG A 1 86 ? -35.190 -15.912 29.979 1.00 72.31 86 ARG A O 1
ATOM 687 N N . ASP A 1 87 ? -34.122 -17.728 30.738 1.00 78.44 87 ASP A N 1
ATOM 688 C CA . ASP A 1 87 ? -35.211 -18.652 30.405 1.00 78.44 87 ASP A CA 1
ATOM 689 C C . ASP A 1 87 ? -36.260 -18.747 31.528 1.00 78.44 87 ASP A C 1
ATOM 691 O O . ASP A 1 87 ? -36.100 -18.203 32.621 1.00 78.44 87 ASP A O 1
ATOM 695 N N . LYS A 1 88 ? -37.343 -19.486 31.267 1.00 77.00 88 LYS A N 1
ATOM 696 C CA . LYS A 1 88 ? -38.408 -19.782 32.241 1.00 77.00 88 LYS A CA 1
ATOM 697 C C . LYS A 1 88 ? -37.946 -20.558 33.489 1.00 77.00 88 LYS A C 1
ATOM 699 O O . LYS A 1 88 ? -38.705 -20.653 34.449 1.00 77.00 88 LYS A O 1
ATOM 704 N N . GLU A 1 89 ? -36.743 -21.138 33.474 1.00 78.19 89 GLU A N 1
ATOM 705 C CA . GLU A 1 89 ? -36.096 -21.754 34.638 1.00 78.19 89 GLU A CA 1
ATOM 706 C C . GLU A 1 89 ? -35.164 -20.765 35.384 1.00 78.19 89 GLU A C 1
ATOM 708 O O . GLU A 1 89 ? -34.523 -21.142 36.365 1.00 78.19 89 GLU A O 1
ATOM 713 N N . GLY A 1 90 ? -35.097 -19.500 34.949 1.00 72.50 90 GLY A N 1
ATOM 714 C CA . GLY A 1 90 ? -34.297 -18.419 35.537 1.00 72.50 90 GLY A CA 1
ATOM 715 C C . GLY A 1 90 ? -32.820 -18.411 35.123 1.00 72.50 90 GLY A C 1
ATOM 716 O O . GLY A 1 90 ? -32.059 -17.558 35.594 1.00 72.50 90 GLY A O 1
ATOM 717 N N . ARG A 1 91 ? -32.396 -19.342 34.257 1.00 78.75 91 ARG A N 1
ATOM 718 C CA . ARG A 1 91 ? -30.992 -19.506 33.849 1.00 78.75 91 ARG A CA 1
ATOM 719 C C . ARG A 1 91 ? -30.613 -18.451 32.822 1.00 78.75 91 ARG A C 1
ATOM 721 O O . ARG A 1 91 ? -31.389 -18.162 31.914 1.00 78.75 91 ARG A O 1
ATOM 728 N N . GLU A 1 92 ? -29.405 -17.916 32.947 1.00 74.31 92 GLU A N 1
ATOM 729 C CA . GLU A 1 92 ? -28.905 -16.863 32.064 1.00 74.31 92 GLU A CA 1
ATOM 730 C C . GLU A 1 92 ? -28.525 -17.415 30.686 1.00 74.31 92 GLU A C 1
ATOM 732 O O . GLU A 1 92 ? -27.914 -18.481 30.564 1.00 74.31 92 GLU A O 1
ATOM 737 N N . LEU A 1 93 ? -28.909 -16.681 29.643 1.00 70.88 93 LEU A N 1
ATOM 738 C CA . LEU A 1 93 ? -28.720 -17.043 28.244 1.00 70.88 93 LEU A CA 1
ATOM 739 C C . LEU A 1 93 ? -27.791 -16.044 27.551 1.00 70.88 93 LEU A C 1
ATOM 741 O O . LEU A 1 93 ? -27.963 -14.831 27.654 1.00 70.88 93 LEU A O 1
ATOM 745 N N . LEU A 1 94 ? -26.860 -16.564 26.752 1.00 71.75 94 LEU A N 1
ATOM 746 C CA . LEU A 1 94 ? -26.136 -15.766 25.766 1.00 71.75 94 LEU A CA 1
ATOM 747 C C . LEU A 1 94 ? -26.998 -15.593 24.505 1.00 71.75 94 LEU A C 1
ATOM 749 O O . LEU A 1 94 ? -27.744 -16.498 24.123 1.00 71.75 94 LEU A O 1
ATOM 753 N N . ALA A 1 95 ? -26.844 -14.458 23.818 1.00 63.62 95 ALA A N 1
ATOM 754 C CA . ALA A 1 95 ? -27.611 -14.104 22.615 1.00 63.62 95 ALA A CA 1
ATOM 755 C C . ALA A 1 95 ? -27.409 -15.060 21.413 1.00 63.62 95 ALA A C 1
ATOM 757 O O . ALA A 1 95 ? -28.117 -14.964 20.415 1.00 63.62 95 ALA A O 1
ATOM 758 N N . GLU A 1 96 ? -26.470 -16.004 21.512 1.00 61.06 96 GLU A N 1
ATOM 759 C CA . GLU A 1 96 ? -26.178 -17.054 20.525 1.00 61.06 96 GLU A CA 1
ATOM 760 C C . GLU A 1 96 ? -27.082 -18.306 20.664 1.00 61.06 96 GLU A C 1
ATOM 762 O O . GLU A 1 96 ? -26.891 -19.307 19.967 1.00 61.06 96 GLU A O 1
ATOM 767 N N . SER A 1 97 ? -28.057 -18.286 21.582 1.00 54.72 97 SER A N 1
ATOM 768 C CA . SER A 1 97 ? -28.950 -19.420 21.863 1.00 54.72 97 SER A CA 1
ATOM 769 C C . SER A 1 97 ? -29.809 -19.823 20.653 1.00 54.72 97 SER A C 1
ATOM 771 O O . SER A 1 97 ? -30.512 -19.010 20.058 1.00 54.72 97 SER A O 1
ATOM 773 N N . LYS A 1 98 ? -29.794 -21.115 20.295 1.00 57.38 98 LYS A N 1
ATOM 774 C CA . LYS A 1 98 ? -30.384 -21.661 19.052 1.00 57.38 98 LYS A CA 1
ATOM 775 C C . LYS A 1 98 ? -31.905 -21.909 19.089 1.00 57.38 98 LYS A C 1
ATOM 777 O O . LYS A 1 98 ? -32.391 -22.782 18.372 1.00 57.38 98 LYS A O 1
ATOM 782 N N . TYR A 1 99 ? -32.657 -21.194 19.922 1.00 57.25 99 TYR A N 1
ATOM 783 C CA . TYR A 1 99 ? -34.075 -21.478 20.176 1.00 57.25 99 TYR A CA 1
ATOM 784 C C . TYR A 1 99 ? -34.965 -20.243 19.996 1.00 57.25 99 TYR A C 1
ATOM 786 O O . TYR A 1 99 ? -34.527 -19.117 20.212 1.00 57.25 99 TYR A O 1
ATOM 794 N N . SER A 1 100 ? -36.229 -20.461 19.613 1.00 58.03 100 SER A N 1
ATOM 795 C CA . SER A 1 100 ? -37.229 -19.389 19.502 1.00 58.03 100 SER A CA 1
ATOM 796 C C . SER A 1 100 ? -37.500 -18.756 20.873 1.00 58.03 100 SER A C 1
ATOM 798 O O . SER A 1 100 ? -37.677 -19.454 21.877 1.00 58.03 100 SER A O 1
ATOM 800 N N . VAL A 1 101 ? -37.554 -17.423 20.890 1.00 60.75 101 VAL A N 1
ATOM 801 C CA . VAL A 1 101 ? -37.800 -16.594 22.081 1.00 60.75 101 VAL A CA 1
ATOM 802 C C . VAL A 1 101 ? -39.158 -16.948 22.700 1.00 60.75 101 VAL A C 1
ATOM 804 O O . VAL A 1 101 ? -39.287 -17.111 23.914 1.00 60.75 101 VAL A O 1
ATOM 807 N N . GLU A 1 102 ? -40.148 -17.153 21.833 1.00 59.28 102 GLU A N 1
ATOM 808 C CA . GLU A 1 102 ? -41.531 -17.513 22.134 1.00 59.28 102 GLU A CA 1
ATOM 809 C C . GLU A 1 102 ? -41.661 -18.952 22.656 1.00 59.28 102 GLU A C 1
ATOM 811 O O . GLU A 1 102 ? -42.479 -19.223 23.532 1.00 59.28 102 GLU A O 1
ATOM 816 N N . GLN A 1 103 ? -40.847 -19.882 22.142 1.00 55.50 103 GLN A N 1
ATOM 817 C CA . GLN A 1 103 ? -40.868 -21.294 22.541 1.00 55.50 103 GLN A CA 1
ATOM 818 C C . GLN A 1 103 ? -40.184 -21.540 23.898 1.00 55.50 103 GLN A C 1
ATOM 820 O O . GLN A 1 103 ? -40.554 -22.473 24.618 1.00 55.50 103 GLN A O 1
ATOM 825 N N . VAL A 1 104 ? -39.183 -20.727 24.249 1.00 61.22 104 VAL A N 1
ATOM 826 C CA . VAL A 1 104 ? -38.452 -20.827 25.526 1.00 61.22 104 VAL A CA 1
ATOM 827 C C . VAL A 1 104 ? -39.077 -19.954 26.621 1.00 61.22 104 VAL A C 1
ATOM 829 O O . VAL A 1 104 ? -38.966 -20.302 27.797 1.00 61.22 104 VAL A O 1
ATOM 832 N N . GLY A 1 105 ? -39.778 -18.875 26.255 1.00 62.50 105 GLY A N 1
ATOM 833 C CA . GLY A 1 105 ? -40.352 -17.921 27.208 1.00 62.50 105 GLY A CA 1
ATOM 834 C C . GLY A 1 105 ? -39.281 -17.026 27.831 1.00 62.50 105 GLY A C 1
ATOM 835 O O . GLY A 1 105 ? -39.216 -16.906 29.050 1.00 62.50 105 GLY A O 1
ATOM 836 N N . VAL A 1 106 ? -38.402 -16.469 26.993 1.00 65.75 106 VAL A N 1
ATOM 837 C CA . VAL A 1 106 ? -37.241 -15.681 27.438 1.00 65.75 106 VAL A CA 1
ATOM 838 C C . VAL A 1 106 ? -37.677 -14.320 27.986 1.00 65.75 106 VAL A C 1
ATOM 840 O O . VAL A 1 106 ? -38.414 -13.590 27.322 1.00 65.75 106 VAL A O 1
ATOM 843 N N . THR A 1 107 ? -37.178 -13.951 29.165 1.00 64.88 107 THR A N 1
ATOM 844 C CA . THR A 1 107 ? -37.275 -12.593 29.719 1.00 64.88 107 THR A CA 1
ATOM 845 C C . THR A 1 107 ? -35.958 -11.836 29.538 1.00 64.88 107 THR A C 1
ATOM 847 O O . THR A 1 107 ? -34.907 -12.439 29.312 1.00 64.88 107 THR A O 1
ATOM 850 N N . VAL A 1 108 ? -36.009 -10.504 29.621 1.00 62.62 108 VAL A N 1
ATOM 851 C CA . VAL A 1 108 ? -34.828 -9.631 29.590 1.00 62.62 108 VAL A CA 1
ATOM 852 C C . VAL A 1 108 ? -34.888 -8.623 30.735 1.00 62.62 108 VAL A C 1
ATOM 854 O O . VAL A 1 108 ? -35.925 -8.002 30.970 1.00 62.62 108 VAL A O 1
ATOM 857 N N . GLU A 1 109 ? -33.772 -8.473 31.439 1.00 63.06 109 GLU A N 1
ATOM 858 C CA . GLU A 1 109 ? -33.574 -7.544 32.553 1.00 63.06 109 GLU A CA 1
ATOM 859 C C . GLU A 1 109 ? -32.401 -6.613 32.211 1.00 63.06 109 GLU A C 1
ATOM 861 O O . GLU A 1 109 ? -31.411 -7.059 31.632 1.00 63.06 109 GLU A O 1
ATOM 866 N N . PHE A 1 110 ? -32.508 -5.322 32.536 1.00 59.69 110 PHE A N 1
ATOM 867 C CA . PHE A 1 110 ? -31.491 -4.306 32.228 1.00 59.69 110 PHE A CA 1
ATOM 868 C C . PHE A 1 110 ? -30.931 -3.692 33.514 1.00 59.69 110 PHE A C 1
ATOM 870 O O . PHE A 1 110 ? -31.686 -3.391 34.438 1.00 59.69 110 PHE A O 1
ATOM 877 N N . TYR A 1 111 ? -29.617 -3.458 33.537 1.00 62.69 111 TYR A N 1
ATOM 878 C CA . TYR A 1 111 ? -28.896 -2.862 34.666 1.00 62.69 111 TYR A CA 1
ATOM 879 C C . TYR A 1 111 ? -28.023 -1.694 34.173 1.00 62.69 111 TYR A C 1
ATOM 881 O O . TYR A 1 111 ? -27.101 -1.929 33.391 1.00 62.69 111 TYR A O 1
ATOM 889 N N . GLY A 1 112 ? -28.331 -0.460 34.598 1.00 63.81 112 GLY A N 1
ATOM 890 C CA . GLY A 1 112 ? -27.640 0.786 34.206 1.00 63.81 112 GLY A CA 1
ATOM 891 C C . GLY A 1 112 ? -28.563 1.872 33.610 1.00 63.81 112 GLY A C 1
ATOM 892 O O . GLY A 1 112 ? -29.667 1.571 33.160 1.00 63.81 112 GLY A O 1
ATOM 893 N N . GLY A 1 113 ? -28.112 3.138 33.634 1.00 61.84 113 GLY A N 1
ATOM 894 C CA . GLY A 1 113 ? -28.850 4.357 33.223 1.00 61.84 113 GLY A CA 1
ATOM 895 C C . GLY A 1 113 ? -28.590 5.540 34.185 1.00 61.84 113 GLY A C 1
ATOM 896 O O . GLY A 1 113 ? -27.696 5.434 35.020 1.00 61.84 113 GLY A O 1
ATOM 897 N N . GLU A 1 114 ? -29.301 6.678 34.171 1.00 58.84 114 GLU A N 1
ATOM 898 C CA . GLU A 1 114 ? -30.096 7.351 33.115 1.00 58.84 114 GLU A CA 1
ATOM 899 C C . GLU A 1 114 ? -30.451 8.808 33.550 1.00 58.84 114 GLU A C 1
ATOM 901 O O . GLU A 1 114 ? -30.359 9.136 34.733 1.00 58.84 114 GLU A O 1
ATOM 906 N N . LEU A 1 115 ? -30.912 9.654 32.615 1.00 46.00 115 LEU A N 1
ATOM 907 C CA . LEU A 1 115 ? -31.487 11.005 32.791 1.00 46.00 115 LEU A CA 1
ATOM 908 C C . LEU A 1 115 ? -30.634 12.086 33.498 1.00 46.00 115 LEU A C 1
ATOM 910 O O . LEU A 1 115 ? -30.935 12.509 34.618 1.00 46.00 115 LEU A O 1
ATOM 914 N N . ASN A 1 116 ? -29.739 12.739 32.746 1.00 33.50 116 ASN A N 1
ATOM 915 C CA . ASN A 1 116 ? -29.709 14.213 32.733 1.00 33.50 116 ASN A CA 1
ATOM 916 C C . ASN A 1 116 ? -29.138 14.785 31.421 1.00 33.50 116 ASN A C 1
ATOM 918 O O . ASN A 1 116 ? -28.284 14.172 30.791 1.00 33.50 116 ASN A O 1
ATOM 922 N N . GLY A 1 117 ? -29.635 15.943 30.972 1.00 45.59 117 GLY A N 1
ATOM 923 C CA . GLY A 1 117 ? -29.496 16.361 29.568 1.00 45.59 117 GLY A CA 1
ATOM 924 C C . GLY A 1 117 ? -28.567 17.547 29.290 1.00 45.59 117 GLY A C 1
ATOM 925 O O . GLY A 1 117 ? -28.904 18.681 29.623 1.00 45.59 117 GLY A O 1
ATOM 926 N N . VAL A 1 118 ? -27.486 17.308 28.535 1.00 41.22 118 VAL A N 1
ATOM 927 C CA . VAL A 1 118 ? -26.837 18.303 27.654 1.00 41.22 118 VAL A CA 1
ATOM 928 C C . VAL A 1 118 ? -26.412 17.607 26.357 1.00 41.22 118 VAL A C 1
ATOM 930 O O . VAL A 1 118 ? -25.687 16.619 26.392 1.00 41.22 118 VAL A O 1
ATOM 933 N N .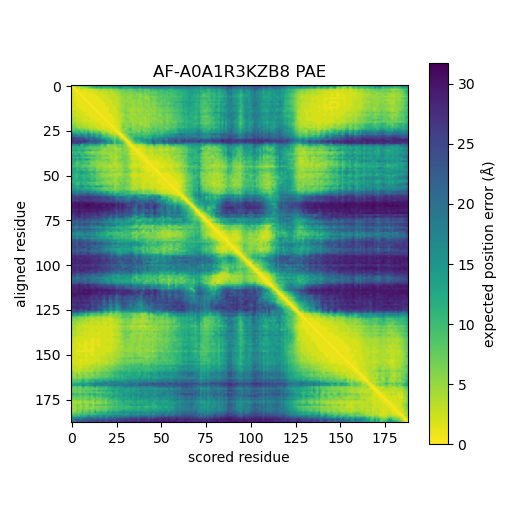 SER A 1 119 ? -26.840 18.122 25.203 1.00 34.84 119 SER A N 1
ATOM 934 C CA . SER A 1 119 ? -26.458 17.578 23.893 1.00 34.84 119 SER A CA 1
ATOM 935 C C . SER A 1 119 ? -25.136 18.169 23.397 1.00 34.84 119 SER A C 1
ATOM 937 O O . SER A 1 119 ? -25.016 19.389 23.286 1.00 34.84 119 SER A O 1
ATOM 939 N N . TYR A 1 120 ? -24.193 17.315 22.994 1.00 36.25 120 TYR A N 1
ATOM 940 C CA . TYR A 1 120 ? -23.011 17.712 22.225 1.00 36.25 120 TYR A CA 1
ATOM 941 C C . TYR A 1 120 ? -22.984 16.991 20.877 1.00 36.25 120 TYR A C 1
ATOM 943 O O . TYR A 1 120 ? -23.040 15.767 20.809 1.00 36.25 120 TYR A O 1
ATOM 951 N N . SER A 1 121 ? -22.897 17.767 19.798 1.00 36.34 121 SER A N 1
ATOM 952 C CA . SER A 1 121 ? -22.817 17.270 18.427 1.00 36.34 121 SER A CA 1
ATOM 953 C C . SER A 1 121 ? -21.401 17.445 17.877 1.00 36.34 121 SER A C 1
ATOM 955 O O . SER A 1 121 ? -21.043 18.548 17.462 1.00 36.34 121 SER A O 1
ATOM 957 N N . ASP A 1 122 ? -20.624 16.366 17.819 1.00 38.03 122 ASP A N 1
ATOM 958 C CA . ASP A 1 122 ? -19.409 16.311 16.999 1.00 38.03 122 ASP A CA 1
ATOM 959 C C . ASP A 1 122 ? -19.404 15.026 16.149 1.00 38.03 122 ASP A C 1
ATOM 961 O O . ASP A 1 122 ? -19.193 13.929 16.678 1.00 38.03 122 ASP A O 1
ATOM 965 N N . PRO A 1 123 ? -19.691 15.112 14.835 1.00 40.16 123 PRO A N 1
ATOM 966 C CA . PRO A 1 123 ? -19.680 13.968 13.937 1.00 40.16 123 PRO A CA 1
ATOM 967 C C . PRO A 1 123 ? -18.239 13.606 13.539 1.00 40.16 123 PRO A C 1
ATOM 969 O O . PRO A 1 123 ? -17.857 13.722 12.369 1.00 40.16 123 PRO A O 1
ATOM 972 N N . ALA A 1 124 ? -17.464 13.099 14.506 1.00 43.00 124 ALA A N 1
ATOM 973 C CA . ALA A 1 124 ? -16.139 12.492 14.338 1.00 43.00 124 ALA A CA 1
ATOM 974 C C . ALA A 1 124 ? -16.220 11.198 13.494 1.00 43.00 124 ALA A C 1
ATOM 976 O O . ALA A 1 124 ? -16.070 10.067 13.961 1.00 43.00 124 ALA A O 1
ATOM 977 N N . THR A 1 125 ? -16.532 11.379 12.213 1.00 43.50 125 THR A N 1
ATOM 978 C CA . THR A 1 125 ? -16.980 10.344 11.280 1.00 43.50 125 THR A CA 1
ATOM 979 C C . THR A 1 125 ? -15.822 9.410 10.929 1.00 43.50 125 THR A C 1
ATOM 981 O O . THR A 1 125 ? -14.900 9.821 10.231 1.00 43.50 125 THR A O 1
ATOM 984 N N . GLN A 1 126 ? -15.884 8.169 11.436 1.00 53.56 126 GLN A N 1
ATOM 985 C CA . GLN A 1 126 ? -14.923 7.051 11.305 1.00 53.56 126 GLN A CA 1
ATOM 986 C C . GLN A 1 126 ? -13.680 7.309 10.424 1.00 53.56 126 GLN A C 1
ATOM 988 O O . GLN A 1 126 ? -13.543 6.787 9.314 1.00 53.56 126 GLN A O 1
ATOM 993 N N . SER A 1 127 ? -12.723 8.071 10.956 1.00 59.44 127 SER A N 1
ATOM 994 C CA . SER A 1 127 ? -11.563 8.547 10.196 1.00 59.44 127 SER A CA 1
ATOM 995 C C . SER A 1 127 ? -10.629 7.416 9.739 1.00 59.44 127 SER A C 1
ATO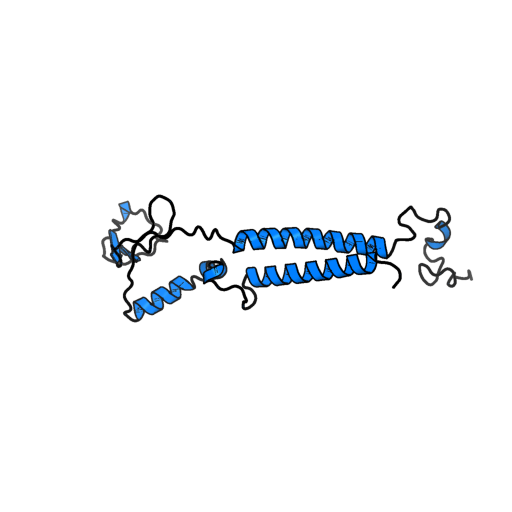M 997 O O . SER A 1 127 ? -10.158 7.442 8.601 1.00 59.44 127 SER A O 1
ATOM 999 N N . LYS A 1 128 ? -10.411 6.374 10.563 1.00 66.81 128 LYS A N 1
ATOM 1000 C CA . LYS A 1 128 ? -9.515 5.238 10.239 1.00 66.81 128 LYS A CA 1
ATOM 1001 C C . LYS A 1 128 ? -9.815 4.574 8.899 1.00 66.81 128 LYS A C 1
ATOM 1003 O O . LYS A 1 128 ? -8.891 4.371 8.116 1.00 66.81 128 LYS A O 1
ATOM 1008 N N . GLY A 1 129 ? -11.076 4.223 8.637 1.00 71.12 129 GLY A N 1
ATOM 1009 C CA . GLY A 1 129 ? -11.451 3.466 7.437 1.00 71.12 129 GLY A CA 1
ATOM 1010 C C . GLY A 1 129 ? -11.174 4.246 6.152 1.00 71.12 129 GLY A C 1
ATOM 1011 O O . GLY A 1 129 ? -10.590 3.713 5.208 1.00 71.12 129 GLY A O 1
ATOM 1012 N N . LEU A 1 130 ? -11.517 5.537 6.151 1.00 79.38 130 LEU A N 1
ATOM 1013 C CA . LEU A 1 130 ? -11.300 6.427 5.014 1.00 79.38 130 LEU A CA 1
ATOM 1014 C C . LEU A 1 130 ? -9.808 6.734 4.803 1.00 79.38 130 LEU A C 1
ATOM 1016 O O . LEU A 1 130 ? -9.320 6.666 3.675 1.00 79.38 130 LEU A O 1
ATOM 1020 N N . VAL A 1 131 ? -9.063 7.013 5.878 1.00 81.56 131 VAL A N 1
ATOM 1021 C CA . VAL A 1 131 ? -7.612 7.260 5.810 1.00 81.56 131 VAL A CA 1
ATOM 1022 C C . VAL A 1 131 ? -6.867 6.012 5.319 1.00 81.56 131 VAL A C 1
ATOM 1024 O O . VAL A 1 131 ? -5.982 6.141 4.473 1.00 81.56 131 VAL A O 1
ATOM 1027 N N . TYR A 1 132 ? -7.251 4.814 5.774 1.00 81.31 132 TYR A N 1
ATOM 1028 C CA . TYR A 1 132 ? -6.702 3.544 5.289 1.00 81.31 132 TYR A CA 1
ATOM 1029 C C . TYR A 1 132 ? -6.975 3.340 3.790 1.00 81.31 132 TYR A C 1
ATOM 1031 O O . TYR A 1 132 ? -6.044 3.083 3.028 1.00 81.31 132 TYR A O 1
ATOM 1039 N N . PHE A 1 133 ? -8.224 3.518 3.343 1.00 85.38 133 PHE A N 1
ATOM 1040 C CA . PHE A 1 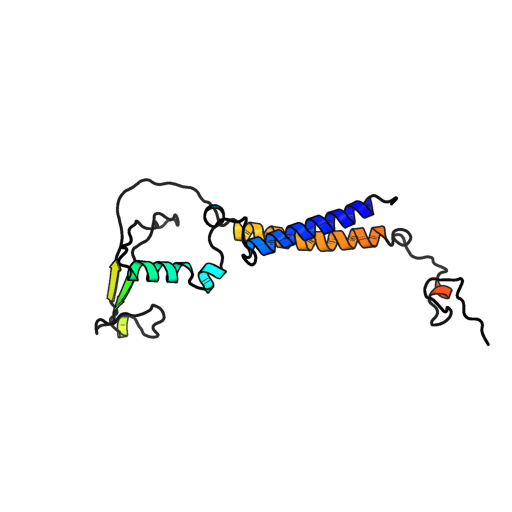133 ? -8.597 3.378 1.930 1.00 85.38 133 PHE A CA 1
ATOM 1041 C C . PHE A 1 133 ? -7.765 4.287 1.010 1.00 85.38 133 PHE A C 1
ATOM 1043 O O . PHE A 1 133 ? -7.230 3.824 -0.003 1.00 85.38 133 PHE A O 1
ATOM 1050 N N . TRP A 1 134 ? -7.604 5.563 1.377 1.00 88.06 134 TRP A N 1
ATOM 1051 C CA . TRP A 1 134 ? -6.824 6.507 0.576 1.00 88.06 134 TRP A CA 1
ATOM 1052 C C . TRP A 1 134 ? -5.336 6.163 0.548 1.00 88.06 134 TRP A C 1
ATOM 1054 O O . TRP A 1 134 ? -4.758 6.117 -0.534 1.00 88.06 134 TRP A O 1
ATOM 1064 N N . HIS A 1 135 ? -4.711 5.854 1.687 1.00 88.56 135 HIS A N 1
ATOM 1065 C CA . HIS A 1 135 ? -3.279 5.531 1.710 1.00 88.56 135 HIS A CA 1
ATOM 1066 C C . HIS A 1 135 ? -2.960 4.200 1.017 1.00 88.56 135 HIS A C 1
ATOM 1068 O O . HIS A 1 135 ? -1.900 4.088 0.402 1.00 88.56 135 HIS A O 1
ATOM 1074 N N . ALA A 1 136 ? -3.874 3.222 1.031 1.00 90.75 136 ALA A N 1
ATOM 1075 C CA . ALA A 1 136 ? -3.741 1.990 0.252 1.00 90.75 136 ALA A CA 1
ATOM 1076 C C . ALA A 1 136 ? -3.832 2.268 -1.259 1.00 90.75 136 ALA A C 1
ATOM 1078 O O . ALA A 1 136 ? -2.995 1.802 -2.034 1.00 90.75 136 ALA A O 1
ATOM 1079 N N . SER A 1 137 ? -4.799 3.095 -1.667 1.00 93.12 137 SER A N 1
ATOM 1080 C CA . SER A 1 137 ? -4.991 3.497 -3.066 1.00 93.12 137 SER A CA 1
ATOM 1081 C C . SER A 1 137 ? -3.803 4.307 -3.600 1.00 93.12 137 SER A C 1
ATOM 1083 O O . SER A 1 137 ? -3.278 4.012 -4.674 1.00 93.12 137 SER A O 1
ATOM 1085 N N . PHE A 1 138 ? -3.325 5.294 -2.837 1.00 92.44 138 PHE A N 1
ATOM 1086 C CA . PHE A 1 138 ? -2.173 6.111 -3.221 1.00 92.44 138 PHE A CA 1
ATOM 1087 C C . PHE A 1 138 ? -0.855 5.330 -3.177 1.00 92.44 138 PHE A C 1
ATOM 1089 O O . PHE A 1 138 ? -0.034 5.523 -4.069 1.00 92.44 138 PHE A O 1
ATOM 1096 N N . ALA A 1 139 ? -0.661 4.396 -2.236 1.00 94.00 139 ALA A N 1
ATOM 1097 C CA . ALA A 1 139 ? 0.490 3.491 -2.260 1.00 94.00 139 ALA A CA 1
ATOM 1098 C C . ALA A 1 139 ? 0.536 2.677 -3.566 1.00 94.00 139 ALA A C 1
ATOM 1100 O O . ALA A 1 139 ? 1.573 2.637 -4.227 1.00 94.00 139 ALA A O 1
ATOM 1101 N N . LEU A 1 140 ? -0.588 2.096 -4.003 1.00 94.94 140 LEU A N 1
ATOM 1102 C CA . LEU A 1 140 ? -0.638 1.350 -5.264 1.00 94.94 140 LEU A CA 1
ATOM 1103 C C . LEU A 1 140 ? -0.282 2.231 -6.478 1.00 94.94 140 LEU A C 1
ATOM 1105 O O . LEU A 1 140 ? 0.482 1.809 -7.345 1.00 94.94 140 LEU A O 1
ATOM 1109 N N . LEU A 1 141 ? -0.774 3.474 -6.518 1.00 95.44 141 LEU A N 1
ATOM 1110 C CA . LEU A 1 141 ? -0.444 4.433 -7.580 1.00 95.44 141 LEU A CA 1
ATOM 1111 C C . LEU A 1 141 ? 1.036 4.860 -7.550 1.00 95.44 141 LEU A C 1
ATOM 1113 O O . LEU A 1 141 ? 1.684 4.893 -8.598 1.00 95.44 141 LEU A O 1
ATOM 1117 N N . PHE A 1 142 ? 1.602 5.131 -6.370 1.00 96.00 142 PHE A N 1
ATOM 1118 C CA . PHE A 1 142 ? 3.022 5.467 -6.226 1.00 96.00 142 PHE A CA 1
ATOM 1119 C C . PHE A 1 142 ? 3.942 4.288 -6.564 1.00 96.00 142 PHE A C 1
ATOM 1121 O O . PHE A 1 142 ? 5.010 4.513 -7.127 1.00 96.00 142 PHE A O 1
ATOM 1128 N N . PHE A 1 143 ? 3.534 3.039 -6.321 1.00 97.19 143 PHE A N 1
ATOM 1129 C CA . PHE A 1 143 ? 4.284 1.867 -6.781 1.00 97.19 143 PHE A CA 1
ATOM 1130 C C . PHE A 1 143 ? 4.442 1.857 -8.309 1.00 97.19 143 PHE A C 1
ATOM 1132 O O . PHE A 1 143 ? 5.568 1.807 -8.807 1.00 97.19 143 PHE A O 1
ATOM 1139 N N . PHE A 1 144 ? 3.348 2.007 -9.064 1.00 97.81 144 PHE A N 1
ATOM 1140 C CA . PHE A 1 144 ? 3.434 2.101 -10.526 1.00 97.81 144 PHE A CA 1
ATOM 1141 C C . PHE A 1 144 ? 4.204 3.347 -10.993 1.00 97.81 144 PHE A C 1
ATOM 1143 O O . PHE A 1 144 ? 5.005 3.248 -11.922 1.00 97.81 144 PHE A O 1
ATOM 1150 N N . GLY A 1 145 ? 4.044 4.492 -10.319 1.00 97.56 145 GLY A N 1
ATOM 1151 C CA . GLY A 1 145 ? 4.811 5.711 -10.604 1.00 97.56 145 GLY A CA 1
ATOM 1152 C C . GLY A 1 145 ? 6.325 5.550 -10.400 1.00 97.56 145 GLY A C 1
ATOM 1153 O O . GLY A 1 145 ? 7.112 6.014 -11.228 1.00 97.56 145 GLY A O 1
ATOM 1154 N N . HIS A 1 146 ? 6.748 4.847 -9.344 1.00 97.94 146 HIS A N 1
ATOM 1155 C CA . HIS A 1 146 ? 8.157 4.535 -9.094 1.00 97.94 146 HIS A CA 1
ATOM 1156 C C . HIS A 1 146 ? 8.741 3.664 -10.212 1.00 97.94 146 HIS A C 1
ATOM 1158 O O . HIS A 1 146 ? 9.780 4.020 -10.774 1.00 97.94 146 HIS A O 1
ATOM 1164 N N . ILE A 1 147 ? 8.054 2.567 -10.561 1.00 97.75 147 ILE A N 1
ATOM 1165 C CA . ILE A 1 147 ? 8.475 1.637 -11.619 1.00 97.75 147 ILE A CA 1
ATOM 1166 C C . ILE A 1 147 ? 8.549 2.351 -12.976 1.00 97.75 147 ILE A C 1
ATOM 1168 O O . ILE A 1 147 ? 9.548 2.210 -13.680 1.00 97.75 147 ILE A O 1
ATOM 1172 N N . TRP A 1 148 ? 7.553 3.177 -13.313 1.00 97.81 148 TRP A N 1
ATOM 1173 C CA . TRP A 1 148 ? 7.525 3.977 -14.542 1.00 97.81 148 TRP A CA 1
ATOM 1174 C C . TRP A 1 148 ? 8.730 4.923 -14.655 1.00 97.81 148 TRP A C 1
ATOM 1176 O O . TRP A 1 148 ? 9.505 4.831 -15.609 1.00 97.81 148 TRP A O 1
ATOM 1186 N N . HIS A 1 149 ? 8.942 5.796 -13.663 1.00 97.94 149 HIS A N 1
ATOM 1187 C CA . HIS A 1 149 ? 10.062 6.743 -13.688 1.00 97.94 149 HIS A CA 1
ATOM 1188 C C . HIS A 1 149 ? 11.425 6.059 -13.509 1.00 97.94 149 HIS A C 1
ATOM 1190 O O . HIS A 1 149 ? 12.432 6.573 -13.995 1.00 97.94 149 HIS A O 1
ATOM 1196 N N . GLY A 1 150 ? 11.476 4.897 -12.851 1.00 96.69 150 GLY A N 1
ATOM 1197 C CA . GLY A 1 150 ? 12.680 4.073 -12.735 1.00 96.69 150 GLY A CA 1
ATOM 1198 C C . GLY A 1 150 ? 13.087 3.482 -14.083 1.00 96.69 150 GLY A C 1
ATOM 1199 O O . GLY A 1 150 ? 14.205 3.710 -14.543 1.00 96.69 150 GLY A O 1
ATOM 1200 N N . ALA A 1 151 ? 12.154 2.813 -14.767 1.00 97.25 151 ALA A N 1
ATOM 1201 C CA . ALA A 1 151 ? 12.368 2.276 -16.108 1.00 97.25 151 ALA A CA 1
ATOM 1202 C C . ALA A 1 151 ? 12.756 3.383 -17.101 1.00 97.25 151 ALA A C 1
ATOM 1204 O O . ALA A 1 151 ? 13.775 3.271 -17.777 1.00 97.25 151 ALA A O 1
ATOM 1205 N N . ARG A 1 152 ? 12.017 4.499 -17.124 1.00 95.81 152 ARG A N 1
ATOM 1206 C CA . ARG A 1 152 ? 12.300 5.644 -18.004 1.00 95.81 152 ARG A CA 1
ATOM 1207 C C . ARG A 1 152 ? 13.613 6.372 -17.668 1.00 95.81 152 ARG A C 1
ATOM 1209 O O . ARG A 1 152 ? 14.212 6.989 -18.545 1.00 95.81 152 ARG A O 1
ATOM 1216 N N . THR A 1 153 ? 14.089 6.289 -16.424 1.00 95.38 153 THR A N 1
ATOM 1217 C CA . THR A 1 153 ? 15.416 6.792 -16.028 1.00 95.38 153 THR A CA 1
ATOM 1218 C C . THR A 1 153 ? 16.546 5.918 -16.566 1.00 95.38 153 THR A C 1
ATOM 1220 O O . THR A 1 153 ? 17.564 6.464 -16.990 1.00 95.38 153 THR A O 1
ATOM 1223 N N . LEU A 1 154 ? 16.386 4.592 -16.507 1.00 95.62 154 LEU A N 1
ATOM 1224 C CA . LEU A 1 154 ? 17.413 3.618 -16.890 1.00 95.62 154 LEU A CA 1
ATOM 1225 C C . LEU A 1 154 ? 17.475 3.418 -18.409 1.00 95.62 154 LEU A C 1
ATOM 1227 O O . LEU A 1 154 ? 18.546 3.532 -18.990 1.00 95.62 154 LEU A O 1
ATOM 1231 N N . PHE A 1 155 ? 16.325 3.203 -19.048 1.00 95.88 155 PHE A N 1
ATOM 1232 C CA . PHE A 1 155 ? 16.168 2.945 -20.485 1.00 95.88 155 PHE A CA 1
ATOM 1233 C C . PHE A 1 155 ? 15.839 4.232 -21.261 1.00 95.88 155 PHE A C 1
ATOM 1235 O O . PHE A 1 155 ? 14.965 4.262 -22.129 1.00 95.88 155 PHE A O 1
ATOM 1242 N N . ARG A 1 156 ? 16.479 5.346 -20.880 1.00 94.19 156 ARG A N 1
ATOM 1243 C CA . ARG A 1 156 ? 16.220 6.681 -21.451 1.00 94.19 156 ARG A CA 1
ATOM 1244 C C . ARG A 1 156 ? 16.667 6.788 -22.912 1.00 94.19 156 ARG A C 1
ATOM 1246 O O . ARG A 1 156 ? 16.071 7.541 -23.678 1.00 94.19 156 ARG A O 1
ATOM 1253 N N . ASP A 1 157 ? 17.742 6.093 -23.246 1.00 93.31 157 ASP A N 1
ATOM 1254 C CA . ASP A 1 157 ? 18.337 5.973 -24.575 1.00 93.31 157 ASP A CA 1
ATOM 1255 C C . ASP A 1 157 ? 17.383 5.299 -25.569 1.00 93.31 157 ASP A C 1
ATOM 1257 O O . ASP A 1 157 ? 17.081 5.877 -26.610 1.00 93.31 157 ASP A O 1
ATOM 1261 N N . VAL A 1 158 ? 16.827 4.142 -25.202 1.00 94.25 158 VAL A N 1
ATOM 1262 C CA . VAL A 1 158 ? 15.897 3.363 -26.041 1.00 94.25 158 VAL A CA 1
ATOM 1263 C C . VAL A 1 158 ? 14.423 3.779 -25.901 1.00 94.25 158 VAL A C 1
ATOM 1265 O O . VAL A 1 158 ? 13.536 3.156 -26.481 1.00 94.25 158 VAL A O 1
ATOM 1268 N N . PHE A 1 159 ? 14.121 4.850 -25.155 1.00 93.44 159 PHE A N 1
ATOM 1269 C CA . PHE A 1 159 ? 12.742 5.299 -24.893 1.00 93.44 159 PHE A CA 1
ATOM 1270 C C . PHE A 1 159 ? 11.972 5.711 -26.165 1.00 93.44 159 PHE A C 1
ATOM 1272 O O . PHE A 1 159 ? 10.744 5.680 -26.178 1.00 93.44 159 PHE A O 1
ATOM 1279 N N . ALA A 1 160 ? 12.679 6.102 -27.230 1.00 93.75 160 ALA A N 1
ATOM 1280 C CA . ALA A 1 160 ? 12.092 6.455 -28.526 1.00 93.75 160 ALA A CA 1
ATOM 1281 C C . ALA A 1 160 ? 12.068 5.288 -29.539 1.00 93.75 160 ALA A C 1
ATOM 1283 O O . ALA A 1 160 ? 11.565 5.461 -30.648 1.00 93.75 160 ALA A O 1
ATOM 1284 N N . GLY A 1 161 ? 12.611 4.124 -29.173 1.00 92.75 161 GLY A N 1
ATOM 1285 C CA . GLY A 1 161 ? 12.855 2.986 -30.058 1.00 92.75 161 GLY A CA 1
ATOM 1286 C C . GLY A 1 161 ? 14.224 2.353 -29.797 1.00 92.75 161 GLY A C 1
ATOM 1287 O O . GLY A 1 161 ? 15.100 2.974 -29.198 1.00 92.75 161 GLY A O 1
ATOM 1288 N N . ILE A 1 162 ? 14.402 1.111 -30.246 1.00 92.88 162 ILE A N 1
ATOM 1289 C CA . ILE A 1 162 ? 15.705 0.428 -30.247 1.00 92.88 162 ILE A CA 1
ATOM 1290 C C . ILE A 1 162 ? 16.529 0.812 -31.485 1.00 92.88 162 ILE A C 1
ATOM 1292 O O . ILE A 1 162 ? 15.988 1.320 -32.467 1.00 92.88 162 ILE A O 1
ATOM 1296 N N . ASP A 1 163 ? 17.830 0.533 -31.435 1.00 89.25 163 ASP A N 1
ATOM 1297 C CA . ASP A 1 163 ? 18.718 0.578 -32.600 1.00 89.25 163 ASP A CA 1
ATOM 1298 C C . ASP A 1 163 ? 18.228 -0.425 -33.675 1.00 89.25 163 ASP A C 1
ATOM 1300 O O . ASP A 1 163 ? 18.000 -1.591 -33.334 1.00 89.25 163 ASP A O 1
ATOM 1304 N N . PRO A 1 164 ? 18.016 -0.010 -34.942 1.00 86.81 164 PRO A N 1
ATOM 1305 C CA . PRO A 1 164 ? 17.587 -0.915 -36.008 1.00 86.81 164 PRO A CA 1
ATOM 1306 C C . PRO A 1 164 ? 18.644 -1.960 -36.404 1.00 86.81 164 PRO A C 1
ATOM 1308 O O . PRO A 1 164 ? 18.261 -3.005 -36.918 1.00 86.81 164 PRO A O 1
ATOM 1311 N N . ASP A 1 165 ? 19.936 -1.725 -36.145 1.00 86.75 165 ASP A N 1
ATOM 1312 C CA . ASP A 1 165 ? 21.037 -2.615 -36.557 1.00 86.75 165 ASP A CA 1
ATOM 1313 C C . ASP A 1 165 ? 21.479 -3.585 -35.426 1.00 86.75 165 ASP A C 1
ATOM 1315 O O . ASP A 1 165 ? 22.580 -4.146 -35.435 1.00 86.75 165 ASP A O 1
ATOM 1319 N N . LEU A 1 166 ? 20.622 -3.795 -34.416 1.00 84.75 166 LEU A N 1
ATOM 1320 C CA . LEU A 1 166 ? 20.952 -4.502 -33.168 1.00 84.75 166 LEU A CA 1
ATOM 1321 C C . LEU A 1 166 ? 21.107 -6.035 -33.303 1.00 84.75 166 LEU A C 1
ATOM 1323 O O . LEU A 1 166 ? 21.685 -6.661 -32.410 1.00 84.75 166 LEU A O 1
ATOM 1327 N N . ASP A 1 167 ? 20.623 -6.637 -34.395 1.00 77.94 167 ASP A N 1
ATOM 1328 C CA . ASP A 1 167 ? 20.453 -8.092 -34.593 1.00 77.94 167 ASP A CA 1
ATOM 1329 C C . ASP A 1 167 ? 21.654 -8.948 -34.158 1.00 77.94 167 ASP A C 1
ATOM 1331 O O . ASP A 1 167 ? 21.500 -9.968 -33.482 1.00 77.94 167 ASP A O 1
ATOM 1335 N N . ALA A 1 168 ? 22.874 -8.521 -34.491 1.00 76.06 168 ALA A N 1
ATOM 1336 C CA . ALA A 1 168 ? 24.080 -9.283 -34.176 1.00 76.06 168 ALA A CA 1
ATOM 1337 C C . ALA A 1 168 ? 24.322 -9.449 -32.663 1.00 76.06 168 ALA A C 1
ATOM 1339 O O . ALA A 1 168 ? 24.978 -10.406 -32.264 1.00 76.06 168 ALA A O 1
ATOM 1340 N N . GLN A 1 169 ? 23.816 -8.545 -31.813 1.00 80.19 169 GLN A N 1
ATOM 1341 C CA . GLN A 1 169 ? 24.027 -8.581 -30.357 1.00 80.19 169 GLN A CA 1
ATOM 1342 C C . GLN A 1 169 ? 23.059 -9.515 -29.615 1.00 80.19 169 GLN A C 1
ATOM 1344 O O . GLN A 1 169 ? 23.328 -9.876 -28.467 1.00 80.19 169 GLN A O 1
ATOM 1349 N N . VAL A 1 170 ? 21.953 -9.917 -30.253 1.00 88.50 170 VAL A N 1
ATOM 1350 C CA . VAL A 1 170 ? 20.933 -10.809 -29.667 1.00 88.50 170 VAL A CA 1
ATOM 1351 C C . VAL A 1 170 ? 21.068 -12.271 -30.118 1.00 88.50 170 VAL A C 1
ATOM 1353 O O . VAL A 1 170 ? 20.322 -13.130 -29.650 1.00 88.50 170 VAL A O 1
ATOM 1356 N N . GLU A 1 171 ? 22.040 -12.584 -30.982 1.00 87.44 171 GLU A N 1
ATOM 1357 C CA . GLU A 1 171 ? 22.310 -13.946 -31.454 1.00 87.44 171 GLU A CA 1
ATOM 1358 C C . GLU A 1 171 ? 22.770 -14.882 -30.313 1.00 87.44 171 GLU A C 1
ATOM 1360 O O . GLU A 1 171 ? 23.739 -14.620 -29.589 1.00 87.44 171 GLU A O 1
ATOM 1365 N N . PHE A 1 172 ? 22.081 -16.020 -30.163 1.00 88.75 172 PHE A N 1
ATOM 1366 C CA . PHE A 1 172 ? 22.321 -16.978 -29.082 1.00 88.75 172 PHE A CA 1
ATOM 1367 C C . PHE A 1 172 ? 23.749 -17.542 -29.097 1.00 88.75 172 PHE A C 1
ATOM 1369 O O . PHE A 1 172 ? 24.112 -18.378 -29.920 1.00 88.75 172 PHE A O 1
ATOM 1376 N N . GLY A 1 173 ? 24.549 -17.140 -28.107 1.00 87.44 173 GLY A N 1
ATOM 1377 C CA . GLY A 1 173 ? 25.897 -17.666 -27.892 1.00 87.44 173 GLY A CA 1
ATOM 1378 C C . GLY A 1 173 ? 26.997 -17.020 -28.738 1.00 87.44 173 GLY A C 1
ATOM 1379 O O . GLY A 1 173 ? 28.133 -17.488 -28.655 1.00 87.44 173 GLY A O 1
ATOM 1380 N N . ALA A 1 174 ? 26.703 -15.947 -29.485 1.00 86.69 174 ALA A N 1
ATOM 1381 C CA . ALA A 1 174 ? 27.697 -15.185 -30.250 1.00 86.69 174 ALA A CA 1
ATOM 1382 C C . ALA A 1 174 ? 28.751 -14.487 -29.360 1.00 86.69 174 ALA A C 1
ATOM 1384 O O . ALA A 1 174 ? 29.890 -14.275 -29.782 1.00 86.69 174 ALA A O 1
ATOM 1385 N N . PHE A 1 175 ? 28.401 -14.181 -28.106 1.00 89.75 175 PHE A N 1
ATOM 1386 C CA . PHE A 1 175 ? 29.263 -13.526 -27.115 1.00 89.75 175 PHE A CA 1
ATOM 1387 C C . PHE A 1 175 ? 29.439 -14.394 -25.865 1.00 89.75 175 PHE A C 1
ATOM 1389 O O . PHE A 1 175 ? 28.594 -15.228 -25.537 1.00 89.75 175 PHE A O 1
ATOM 1396 N N . GLN A 1 176 ? 30.543 -14.194 -25.142 1.00 90.25 176 GLN A N 1
ATOM 1397 C CA . GLN A 1 176 ? 30.760 -14.812 -23.829 1.00 90.25 176 GLN A CA 1
ATOM 1398 C C . GLN A 1 176 ? 29.960 -14.101 -22.722 1.00 90.25 176 GLN A C 1
ATOM 1400 O O . GLN A 1 176 ? 29.659 -14.715 -21.701 1.00 90.25 176 GLN A O 1
ATOM 1405 N N . LYS A 1 177 ? 29.594 -12.829 -22.933 1.00 90.56 177 LYS A N 1
ATOM 1406 C CA . LYS A 1 177 ? 28.820 -11.985 -22.016 1.00 90.56 177 LYS A CA 1
ATOM 1407 C C . LYS A 1 177 ? 27.774 -11.188 -22.805 1.00 90.56 177 LYS A C 1
ATOM 1409 O O . LYS A 1 177 ? 28.092 -10.578 -23.822 1.00 90.56 177 LYS A O 1
ATOM 1414 N N . LEU A 1 178 ? 26.526 -11.187 -22.334 1.00 89.75 178 LEU A N 1
ATOM 1415 C CA . LEU A 1 178 ? 25.433 -10.436 -22.965 1.00 89.75 178 LEU A CA 1
ATOM 1416 C C . LEU A 1 178 ? 25.691 -8.923 -22.866 1.00 89.75 178 LEU A C 1
ATOM 1418 O O . LEU A 1 178 ? 26.148 -8.441 -21.828 1.00 89.75 178 LEU A O 1
ATOM 1422 N N . GLY A 1 179 ? 25.380 -8.188 -23.937 1.00 86.94 179 GLY A N 1
ATOM 1423 C CA . GLY A 1 179 ? 25.545 -6.731 -24.000 1.00 86.94 179 GLY A CA 1
ATOM 1424 C C . GLY A 1 179 ? 26.999 -6.242 -23.988 1.00 86.94 179 GLY A C 1
ATOM 1425 O O . GLY A 1 179 ? 27.236 -5.075 -23.690 1.00 86.94 179 GLY A O 1
ATOM 1426 N N . ASP A 1 180 ? 27.978 -7.110 -24.271 1.00 91.00 180 ASP A N 1
ATOM 1427 C CA . ASP A 1 180 ? 29.397 -6.740 -24.308 1.00 91.00 180 ASP A CA 1
ATOM 1428 C C . ASP A 1 180 ? 30.061 -7.156 -25.636 1.00 91.00 180 ASP A C 1
ATOM 1430 O O . ASP A 1 180 ? 30.594 -8.272 -25.745 1.00 91.00 180 ASP A O 1
ATOM 1434 N N . PRO A 1 181 ? 30.068 -6.257 -26.645 1.00 87.56 181 PRO A N 1
ATOM 1435 C CA . PRO A 1 181 ? 30.637 -6.524 -27.964 1.00 87.56 181 PRO A CA 1
ATOM 1436 C C . PRO A 1 181 ? 32.115 -6.932 -27.961 1.00 87.56 181 PRO A C 1
ATOM 1438 O O . PRO A 1 181 ? 32.574 -7.566 -28.911 1.00 87.56 181 PRO A O 1
ATOM 1441 N N . THR A 1 182 ? 32.869 -6.617 -2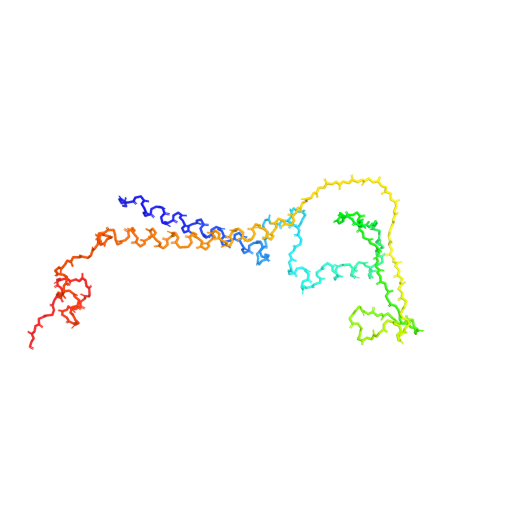6.899 1.00 90.88 182 THR A N 1
ATOM 1442 C CA . THR A 1 182 ? 34.289 -6.994 -26.787 1.00 90.88 182 THR A CA 1
ATOM 1443 C C . THR A 1 182 ? 34.487 -8.495 -26.553 1.00 90.88 182 THR A C 1
ATOM 1445 O O . THR A 1 182 ? 35.577 -9.018 -26.770 1.00 90.88 182 THR A O 1
ATOM 1448 N N . THR A 1 183 ? 33.428 -9.210 -26.156 1.00 90.69 183 THR A N 1
ATOM 1449 C CA . THR A 1 183 ? 33.483 -10.616 -25.729 1.00 90.69 183 THR A CA 1
ATOM 1450 C C . THR A 1 183 ? 33.022 -11.615 -26.796 1.00 90.69 183 THR A C 1
ATOM 1452 O O . THR A 1 183 ? 32.609 -12.731 -26.464 1.00 90.69 183 THR A O 1
ATOM 1455 N N . ARG A 1 184 ? 33.053 -11.239 -28.085 1.00 88.31 184 ARG A N 1
ATOM 1456 C CA . ARG A 1 184 ? 32.607 -12.116 -29.183 1.00 88.31 184 ARG A CA 1
ATOM 1457 C C . ARG A 1 184 ? 33.389 -13.432 -29.171 1.00 88.31 184 ARG A C 1
ATOM 1459 O O . ARG A 1 184 ? 34.617 -13.432 -29.078 1.00 88.31 184 ARG A O 1
ATOM 1466 N N . ARG A 1 185 ? 32.692 -14.566 -29.271 1.00 85.19 185 ARG A N 1
ATOM 1467 C CA . ARG A 1 185 ? 33.351 -15.872 -29.374 1.00 85.19 185 ARG A CA 1
ATOM 1468 C C . ARG A 1 185 ? 34.086 -15.975 -30.707 1.00 85.19 185 ARG A C 1
ATOM 1470 O O . ARG A 1 185 ? 33.521 -15.686 -31.759 1.00 85.19 185 ARG A O 1
ATOM 1477 N N . GLN A 1 186 ? 35.339 -16.416 -30.652 1.00 77.31 186 GLN A N 1
ATOM 1478 C CA . GLN A 1 186 ? 36.046 -16.890 -31.837 1.00 77.31 186 GLN A CA 1
ATOM 1479 C C . GLN A 1 186 ? 35.503 -18.275 -32.198 1.00 77.31 186 GLN A C 1
ATOM 1481 O O . GLN A 1 186 ? 35.259 -19.093 -31.309 1.00 77.31 186 GLN A O 1
ATOM 1486 N N . VAL A 1 187 ? 35.294 -18.516 -33.491 1.00 65.81 187 VAL A N 1
ATOM 1487 C CA . VAL A 1 187 ? 34.993 -19.855 -34.009 1.00 65.81 187 VAL A CA 1
ATOM 1488 C C . VAL A 1 187 ? 36.298 -20.650 -34.028 1.00 65.81 187 VAL A C 1
ATOM 1490 O O . VAL A 1 187 ? 37.323 -20.126 -34.466 1.00 65.81 187 VAL A O 1
ATOM 1493 N N . VAL A 1 188 ? 36.239 -21.886 -33.531 1.00 59.88 188 VAL A N 1
ATOM 1494 C CA . VAL A 1 188 ? 37.323 -22.882 -33.521 1.00 59.88 188 VAL A CA 1
ATOM 1495 C C . VAL A 1 188 ? 36.880 -24.065 -34.370 1.00 59.88 188 VAL A C 1
ATOM 1497 O O . VAL A 1 188 ? 35.707 -24.464 -34.192 1.00 59.88 188 VAL A O 1
#

pLDDT: mean 75.33, std 17.24, range [33.5, 97.94]

Sequence (188 aa):
MGNIETVLSSSIAAVLFCSLLLLLELCGMVQRPTPIELFGPTRYQWDQGYFQQEIYRRVSAGEDYSEQVMTRDGIAVGWLGHPIFRDKEGRELLAESKYSVEQVGVTVEFYGGELNGVSYSDPATQSKGLVYFWHASFALLFFFGHIWHGARTLFRDVFAGIDPDLDAQVEFGAFQKLGDPTTRRQVV

Secondary structure (DSSP, 8-state):
---HHHHHHHHHHHHHHHHHHHHHHHHTSS--S--HHHH---HHHHHTTHHHHHHHHHHTTT-----B---TTS---B---EEEEE-TT--EE-TT--S-HHHHT-EEEEE---------------HHHHHHHHHHHHHHHHHHHHHHHHHHHHS-SGGG---TTTHHHHSTTSBSSTT-GGGBPPP-

Nearest PDB structures (foldseek):
  8bd3-assembly1_b  TM=8.175E-01  e=3.943E-15  Chlorella ohadii
  7y5e-assembly1_BL  TM=8.072E-01  e=2.003E-14  Porphyridium purpureum
  8wb4-assembly1_b  TM=8.138E-01  e=5.797E-14  Chroomonas placoidea
  8xlp-assembly1_B  TM=8.017E-01  e=6.637E-13  Rhodomonas salina
  8wql-assembly1_BD  TM=8.037E-01  e=1.921E-12  Arthrospira sp. FACHB-439

Mean predicted aligned error: 13.36 Å

Foldseek 3Di:
DPDCLVVVLVVLVVLLVVLVVVLCVLQVVDDDPDDCVLANDHVVCVVVVVVVVVVVVCVVVVDADDEAADDPVGDGGDDFADKWKAFPVRDTDDPPDPDDCVVRVIDIDGGYYDDDDDDDDDCSDNPSVVSSVVSVVSSVVSVVVSVVSVCCVVCVVCPVHDDPVCVCQPPPPQAPDRPDPVGGDDDD

Organism: NCBI:txid93759

InterPro domains:
  IPR000932 Photosystem antenna protein-like [PF00421] (1-63)
  IPR000932 Photosystem antenna protein-like [PF00421] (95-126)
  IPR000932 Photosystem antenna protein-like [PF00421] (129-180)
  IPR036001 Photosystem antenna protein-like superfamily [SSF161077] (1-168)

Radius of gyration: 32.11 Å; Cα contacts (8 Å, |Δi|>4): 178; chains: 1; bounding box: 79×41×78 Å

Solvent-accessible surface area (backbone atoms only — not comparable to full-atom values): 11544 Å² total; per-residue (Å²): 140,90,56,70,49,54,54,51,16,53,49,32,47,52,52,26,51,54,34,53,51,53,45,42,43,74,71,59,82,43,91,66,95,74,55,49,92,85,39,50,83,55,69,69,45,59,82,65,40,50,64,59,54,54,49,52,57,39,50,74,70,71,54,84,59,70,47,29,47,54,50,103,84,78,53,84,53,50,42,75,34,54,78,48,33,23,39,74,87,67,49,80,52,64,96,83,59,95,64,58,58,81,80,54,51,56,48,78,47,72,51,51,41,67,89,84,93,80,92,82,92,75,86,81,66,67,50,51,65,57,54,44,54,49,38,53,53,50,27,56,51,28,50,54,49,18,53,52,35,41,49,53,51,73,46,50,82,49,68,89,47,75,73,89,84,49,66,78,73,72,46,90,73,49,39,80,44,87,93,38,85,90,39,54,59,80,90,128